Protein AF-A0A9E1IDW6-F1 (afdb_monomer_lite)

Secondary structure (DSSP, 8-state):
-HHHHHHHHHHH-GGGHHHHHHHHHHHHHHTT--BTTB-------S----S---------PPPTTS-GGGGS-------------PPPPPPPPPPP------PPPP------------S---SSSSSS--S--------------------S--HHHHHHHH--TTS-BTTBHHHHHHHHHHHHHTT--SSSSS-HHHHHHHHHHHHTTTTSHHHHHHHHHHHHHHTTS-GGGSS-GGGG--SSHHHHHHHHH--

Radius of gyration: 30.0 Å; chains: 1; bounding box: 52×82×74 Å

Foldseek 3Di:
DVLVVLVVVCVVPVVCCVVSVVVSVVVCVVVVHDHPNDDDDDDDPPDDDPDDDDDDDDDDDDDPPDDPVVPPDPPPPPPPDPDDDDDDDDDDDDDDDDDDDDDDDDDDDDDDDDDDDDDDDPPDPPPPPPDDDDDPDDPPPPPPPPPPPDCPDPPLVVLLVQADPQLARVPDQLLLLLLLLLCVQVPEACVDDDCNVSNVSSLVNLVVVPPPPSSVQSNQLRVCSVVVHNSLPRPDCLSSLDPDPSSVSSVVSRD

Structure (mmCIF, N/CA/C/O backbone):
data_AF-A0A9E1IDW6-F1
#
_entry.id   AF-A0A9E1IDW6-F1
#
loop_
_atom_site.group_PDB
_atom_site.id
_atom_site.type_symbol
_atom_site.label_atom_id
_atom_site.label_alt_id
_atom_site.label_comp_id
_atom_site.label_asym_id
_atom_site.label_entity_id
_atom_site.label_seq_id
_atom_site.pdbx_PDB_ins_code
_atom_site.Cartn_x
_atom_site.Cartn_y
_atom_site.Cartn_z
_atom_site.occupancy
_atom_site.B_iso_or_equiv
_atom_site.auth_seq_id
_atom_site.auth_comp_id
_atom_site.auth_asym_id
_atom_site.auth_atom_id
_atom_site.pdbx_PDB_model_num
ATOM 1 N N . ALA A 1 1 ? -2.713 1.447 -15.947 1.00 77.00 1 ALA A N 1
ATOM 2 C CA . ALA A 1 1 ? -3.467 0.923 -14.780 1.00 77.00 1 ALA A CA 1
ATOM 3 C C . ALA A 1 1 ? -3.808 -0.576 -14.869 1.00 77.00 1 ALA A C 1
ATOM 5 O O . ALA A 1 1 ? -3.519 -1.291 -13.919 1.00 77.00 1 ALA A O 1
ATOM 6 N N . ARG A 1 2 ? -4.392 -1.088 -15.972 1.00 92.00 2 ARG A N 1
ATOM 7 C CA . ARG A 1 2 ? -4.842 -2.500 -16.060 1.00 92.00 2 ARG A CA 1
ATOM 8 C C . ARG A 1 2 ? -3.715 -3.542 -15.968 1.00 92.00 2 ARG A C 1
ATOM 10 O O . ARG A 1 2 ? -3.860 -4.484 -15.201 1.00 92.00 2 ARG A O 1
ATOM 17 N N . VAL A 1 3 ? -2.607 -3.359 -16.698 1.00 94.75 3 VAL A N 1
ATOM 18 C CA . VAL A 1 3 ? -1.447 -4.283 -16.668 1.00 94.75 3 VAL A CA 1
ATOM 19 C C . VAL A 1 3 ? -0.890 -4.421 -15.248 1.00 94.75 3 VAL A C 1
ATOM 21 O O . VAL A 1 3 ? -0.810 -5.532 -14.739 1.00 94.75 3 VAL A O 1
ATOM 24 N N . ALA A 1 4 ? -0.648 -3.297 -14.565 1.00 93.06 4 ALA A N 1
ATOM 25 C CA . ALA A 1 4 ? -0.167 -3.286 -13.182 1.00 93.06 4 ALA A CA 1
ATOM 26 C C . ALA A 1 4 ? -1.084 -4.063 -12.216 1.00 93.06 4 ALA A C 1
ATOM 28 O O . ALA A 1 4 ? -0.599 -4.790 -11.356 1.00 93.06 4 ALA A O 1
ATOM 29 N N . GLY A 1 5 ? -2.410 -3.968 -12.376 1.00 95.81 5 GLY A N 1
ATOM 30 C CA . GLY A 1 5 ? -3.353 -4.741 -11.559 1.00 95.81 5 GLY A CA 1
ATOM 31 C C . GLY A 1 5 ? -3.291 -6.255 -11.808 1.00 95.81 5 GLY A C 1
ATOM 32 O O . GLY A 1 5 ? -3.450 -7.037 -10.870 1.00 95.81 5 GLY A O 1
ATOM 33 N N . LEU A 1 6 ? -3.036 -6.680 -13.052 1.00 96.62 6 LEU A N 1
ATOM 34 C CA . LEU A 1 6 ? -2.848 -8.095 -13.398 1.00 96.62 6 LEU A CA 1
ATOM 35 C C . LEU A 1 6 ? -1.514 -8.634 -12.855 1.00 96.62 6 LEU A C 1
ATOM 37 O O . LEU A 1 6 ? -1.472 -9.740 -12.323 1.00 96.62 6 LEU A O 1
ATOM 41 N N . GLU A 1 7 ? -0.444 -7.843 -12.923 1.00 96.06 7 GLU A N 1
ATOM 42 C CA . GLU A 1 7 ? 0.868 -8.201 -12.365 1.00 96.06 7 GLU A CA 1
ATOM 43 C C . GLU A 1 7 ? 0.866 -8.226 -10.827 1.00 96.06 7 GLU A C 1
ATOM 45 O O . GLU A 1 7 ? 1.467 -9.109 -10.207 1.00 96.06 7 GLU A O 1
ATOM 50 N N . GLU A 1 8 ? 0.136 -7.310 -10.184 1.00 95.12 8 GLU A N 1
ATOM 51 C CA . GLU A 1 8 ? -0.083 -7.342 -8.734 1.00 95.12 8 GLU A CA 1
ATOM 52 C C . GLU A 1 8 ? -0.810 -8.632 -8.329 1.00 95.12 8 GLU A C 1
ATOM 54 O O . GLU A 1 8 ? -0.399 -9.312 -7.387 1.00 95.12 8 GLU A O 1
ATOM 59 N N . ARG A 1 9 ? -1.845 -9.027 -9.082 1.00 95.06 9 ARG A N 1
ATOM 60 C CA . ARG A 1 9 ? -2.556 -10.294 -8.867 1.00 95.06 9 ARG A CA 1
ATOM 61 C C . ARG A 1 9 ? -1.631 -11.502 -9.032 1.00 95.06 9 ARG A C 1
ATOM 63 O O . ARG A 1 9 ? -1.681 -12.392 -8.189 1.00 95.06 9 ARG A O 1
ATOM 70 N N . LEU A 1 10 ? -0.763 -11.499 -10.045 1.00 95.44 10 LEU A N 1
ATOM 71 C CA . LEU A 1 10 ? 0.248 -12.540 -10.259 1.00 95.44 10 LEU A CA 1
ATOM 72 C C . LEU A 1 10 ? 1.210 -12.654 -9.067 1.00 95.44 10 LEU A C 1
ATOM 74 O O . LEU A 1 10 ? 1.535 -13.751 -8.623 1.00 95.44 10 LEU A O 1
ATOM 78 N N . THR A 1 11 ? 1.619 -11.513 -8.508 1.00 92.31 11 THR A N 1
ATOM 79 C CA . THR A 1 11 ? 2.493 -11.463 -7.327 1.00 92.31 11 THR A CA 1
ATOM 80 C C . THR A 1 11 ? 1.818 -12.074 -6.098 1.00 92.31 11 THR A C 1
ATOM 82 O O . THR A 1 11 ? 2.467 -12.750 -5.305 1.00 92.31 11 THR A O 1
ATOM 85 N N . LEU A 1 12 ? 0.513 -11.838 -5.931 1.00 93.44 12 LEU A N 1
ATOM 86 C CA . LEU A 1 12 ? -0.269 -12.382 -4.818 1.00 93.44 12 LEU A CA 1
ATOM 87 C C . LEU A 1 12 ? -0.663 -13.854 -5.028 1.00 93.44 12 LEU A C 1
ATOM 89 O O . LEU A 1 12 ? -0.827 -14.580 -4.049 1.00 93.44 12 LEU A O 1
ATOM 93 N N . LYS A 1 13 ? -0.840 -14.293 -6.281 1.00 95.38 13 LYS A N 1
ATOM 94 C CA . LYS A 1 13 ? -1.296 -15.639 -6.660 1.00 95.38 13 LYS A CA 1
ATOM 95 C C . LYS A 1 13 ? -0.479 -16.201 -7.834 1.00 95.38 13 LYS A C 1
ATOM 97 O O . LYS A 1 13 ? -0.972 -16.234 -8.963 1.00 95.38 13 LYS A O 1
ATOM 102 N N . PRO A 1 14 ? 0.742 -16.704 -7.583 1.00 95.06 14 PRO A N 1
ATOM 103 C CA . PRO A 1 14 ? 1.627 -17.171 -8.653 1.00 95.06 14 PRO A CA 1
ATOM 104 C C . PRO A 1 14 ? 1.054 -18.328 -9.486 1.00 95.06 14 PRO A C 1
ATOM 106 O O . PRO A 1 14 ? 1.322 -18.426 -10.676 1.00 95.06 14 PRO A O 1
ATOM 109 N N . PHE A 1 15 ? 0.213 -19.181 -8.891 1.00 96.31 15 PHE A N 1
ATOM 110 C CA . PHE A 1 15 ? -0.407 -20.319 -9.584 1.00 96.31 15 PHE A CA 1
ATOM 111 C C . PHE A 1 15 ? -1.415 -19.912 -10.675 1.00 96.31 15 PHE A C 1
ATOM 113 O O . PHE A 1 15 ? -1.790 -20.745 -11.493 1.00 96.31 15 PHE A O 1
ATOM 120 N N . GLU A 1 16 ? -1.863 -18.651 -10.712 1.00 97.44 16 GLU A N 1
ATOM 121 C CA . GLU A 1 16 ? -2.750 -18.142 -11.767 1.00 97.44 16 GLU A CA 1
ATOM 122 C C . GLU A 1 16 ? -1.975 -17.669 -13.017 1.00 97.44 16 GLU A C 1
ATOM 124 O O . GLU A 1 16 ? -2.579 -17.126 -13.943 1.00 97.44 16 GLU A O 1
ATOM 129 N N . GLU A 1 17 ? -0.649 -17.858 -13.074 1.00 97.31 17 GLU A N 1
ATOM 130 C CA . GLU A 1 17 ? 0.197 -17.351 -14.161 1.00 97.31 17 GLU A CA 1
ATOM 131 C C . GLU A 1 17 ? -0.248 -17.804 -15.547 1.00 97.31 17 GLU A C 1
ATOM 133 O O . GLU A 1 17 ? -0.366 -16.970 -16.444 1.00 97.31 17 GLU A O 1
ATOM 138 N N . GLU A 1 18 ? -0.534 -19.092 -15.728 1.00 97.56 18 GLU A N 1
ATOM 139 C CA . GLU A 1 18 ? -0.938 -19.624 -17.033 1.00 97.56 18 GLU A CA 1
ATOM 140 C C . GLU A 1 18 ? -2.225 -18.969 -17.550 1.00 97.56 18 GLU A C 1
ATOM 142 O O . GLU A 1 18 ? -2.349 -18.709 -18.747 1.00 97.56 18 GLU A O 1
ATOM 147 N N . ALA A 1 19 ? -3.149 -18.630 -16.647 1.00 97.38 19 ALA A N 1
ATOM 148 C CA . ALA A 1 19 ? -4.397 -17.960 -16.991 1.00 97.38 19 ALA A CA 1
ATOM 149 C C . ALA A 1 19 ? -4.206 -16.455 -17.256 1.00 97.38 19 ALA A C 1
ATOM 151 O O . ALA A 1 19 ? -4.836 -15.904 -18.158 1.00 97.38 19 ALA A O 1
ATOM 152 N N . LEU A 1 20 ? -3.344 -15.777 -16.487 1.00 97.31 20 LEU A N 1
ATOM 153 C CA . LEU A 1 20 ? -3.160 -14.320 -16.566 1.00 97.31 20 LEU A CA 1
ATOM 154 C C . LEU A 1 20 ? -2.167 -13.882 -17.652 1.00 97.31 20 LEU A C 1
ATOM 156 O O . LEU A 1 20 ? -2.328 -12.802 -18.228 1.00 97.31 20 LEU A O 1
ATOM 160 N N . ARG A 1 21 ? -1.159 -14.704 -17.964 1.00 98.00 21 ARG A N 1
ATOM 161 C CA . ARG A 1 21 ? -0.112 -14.411 -18.957 1.00 98.00 21 ARG A CA 1
ATOM 162 C C . ARG A 1 21 ? -0.664 -13.948 -20.317 1.00 98.00 21 ARG A C 1
ATOM 164 O O . ARG A 1 21 ? -0.235 -12.882 -20.766 1.00 98.00 21 ARG A O 1
ATOM 171 N N . PRO A 1 22 ? -1.596 -14.661 -20.988 1.00 98.25 22 PRO A N 1
ATOM 172 C CA . PRO A 1 22 ? -2.087 -14.232 -22.301 1.00 98.25 22 PRO A CA 1
ATOM 173 C C . PRO A 1 22 ? -2.831 -12.892 -22.245 1.00 98.25 22 PRO A C 1
ATOM 175 O O . PRO A 1 22 ? -2.750 -12.101 -23.185 1.00 98.25 22 PRO A O 1
ATOM 178 N N . GLU A 1 23 ? -3.520 -12.595 -21.139 1.00 97.75 23 GLU A N 1
ATOM 179 C CA . GLU A 1 23 ? -4.200 -11.312 -20.970 1.00 97.75 23 GLU A CA 1
ATOM 180 C C . GLU A 1 23 ? -3.203 -10.163 -20.779 1.00 97.75 23 GLU A C 1
ATOM 182 O O . GLU A 1 23 ? -3.367 -9.117 -21.414 1.00 97.75 23 GLU A O 1
ATOM 187 N N . ILE A 1 24 ? -2.157 -10.363 -19.967 1.00 97.38 24 ILE A N 1
ATOM 188 C CA . ILE A 1 24 ? -1.096 -9.366 -19.767 1.00 97.38 24 ILE A CA 1
ATOM 189 C C . ILE A 1 24 ? -0.418 -9.048 -21.101 1.00 97.38 24 ILE A C 1
ATOM 191 O O . ILE A 1 24 ? -0.354 -7.876 -21.464 1.00 97.38 24 ILE A O 1
ATOM 195 N N . ILE A 1 25 ? 0.000 -10.067 -21.863 1.00 98.00 25 ILE A N 1
ATOM 196 C CA . ILE A 1 25 ? 0.636 -9.886 -23.180 1.00 98.00 25 ILE A CA 1
ATOM 197 C C . ILE A 1 25 ? -0.289 -9.114 -24.123 1.00 98.00 25 ILE A C 1
ATOM 199 O O . ILE A 1 25 ? 0.127 -8.128 -24.729 1.00 98.00 25 ILE A O 1
ATOM 203 N N . ARG A 1 26 ? -1.562 -9.517 -24.223 1.00 98.06 26 ARG A N 1
ATOM 204 C CA . ARG A 1 26 ? -2.533 -8.871 -25.115 1.00 98.06 26 ARG A CA 1
ATOM 205 C C . ARG A 1 26 ? -2.705 -7.386 -24.798 1.00 98.06 26 ARG A C 1
ATOM 207 O O . ARG A 1 26 ? -2.729 -6.570 -25.715 1.00 98.06 26 ARG A O 1
ATOM 214 N N . VAL A 1 27 ? -2.850 -7.026 -23.520 1.00 97.62 27 VAL A N 1
ATOM 215 C CA . VAL A 1 27 ? -3.017 -5.621 -23.114 1.00 97.62 27 VAL A CA 1
ATOM 216 C C . VAL A 1 27 ? -1.705 -4.851 -23.279 1.00 97.62 27 VAL A C 1
ATOM 218 O O . VAL A 1 27 ? -1.732 -3.733 -23.778 1.00 97.62 27 VAL A O 1
ATOM 221 N N . ALA A 1 28 ? -0.567 -5.435 -22.905 1.00 97.50 28 ALA A N 1
ATOM 222 C CA . ALA A 1 28 ? 0.738 -4.796 -23.036 1.00 97.50 28 ALA A CA 1
ATOM 223 C C . ALA A 1 28 ? 1.069 -4.461 -24.500 1.00 97.50 28 ALA A C 1
ATOM 225 O O . ALA A 1 28 ? 1.469 -3.337 -24.788 1.00 97.50 28 ALA A O 1
ATOM 226 N N . LEU A 1 29 ? 0.822 -5.390 -25.433 1.00 97.00 29 LEU A N 1
ATOM 227 C CA . LEU A 1 29 ? 1.042 -5.167 -26.866 1.00 97.00 29 LEU A CA 1
ATOM 228 C C . LEU A 1 29 ? 0.069 -4.145 -27.464 1.00 97.00 29 LEU A C 1
ATOM 230 O O . LEU A 1 29 ? 0.492 -3.302 -28.245 1.00 97.00 29 LEU A O 1
ATOM 234 N N . ALA A 1 30 ? -1.214 -4.181 -27.087 1.00 97.75 30 ALA A N 1
ATOM 235 C CA . ALA A 1 30 ? -2.216 -3.252 -27.622 1.00 97.75 30 ALA A CA 1
ATOM 236 C C . ALA A 1 30 ? -1.921 -1.778 -27.293 1.00 97.75 30 ALA A C 1
ATOM 238 O O . ALA A 1 30 ? -2.347 -0.893 -28.028 1.00 97.75 30 ALA A O 1
ATOM 239 N N . TRP A 1 31 ? -1.211 -1.525 -26.193 1.00 97.06 31 TRP A N 1
ATOM 240 C CA . TRP A 1 31 ? -0.880 -0.179 -25.721 1.00 97.06 31 TRP A CA 1
ATOM 241 C C . TRP A 1 31 ? 0.617 0.130 -25.778 1.00 97.06 31 TRP A C 1
ATOM 243 O O . TRP A 1 31 ? 1.028 1.166 -25.267 1.00 97.06 31 TRP A O 1
ATOM 253 N N . SER A 1 32 ? 1.426 -0.758 -26.368 1.00 96.50 32 SER A N 1
ATOM 254 C CA . SER A 1 32 ? 2.887 -0.635 -26.413 1.00 96.50 32 SER A CA 1
ATOM 255 C C . SER A 1 32 ? 3.488 -0.325 -25.036 1.00 96.50 32 SER A C 1
ATOM 257 O O . SER A 1 32 ? 4.168 0.679 -24.867 1.00 96.50 32 SER A O 1
ATOM 259 N N . ILE A 1 33 ? 3.207 -1.158 -24.029 1.00 96.50 33 ILE A N 1
ATOM 260 C CA . ILE A 1 33 ? 3.740 -1.021 -22.663 1.00 96.50 33 ILE A CA 1
ATOM 261 C C . ILE A 1 33 ? 4.686 -2.194 -22.361 1.00 96.50 33 ILE A C 1
ATOM 263 O O . ILE A 1 33 ? 4.355 -3.355 -22.620 1.00 96.50 33 ILE A O 1
ATOM 267 N N . ALA A 1 34 ? 5.854 -1.902 -21.783 1.00 95.69 34 ALA A N 1
ATOM 268 C CA . ALA A 1 34 ? 6.741 -2.926 -21.231 1.00 95.69 34 ALA A CA 1
ATOM 269 C C . ALA A 1 34 ? 6.119 -3.559 -19.977 1.00 95.69 34 ALA A C 1
ATOM 271 O O . ALA A 1 34 ? 5.556 -2.870 -19.127 1.00 95.69 34 ALA A O 1
ATOM 272 N N . SER A 1 35 ? 6.217 -4.877 -19.865 1.00 96.19 35 SER A N 1
ATOM 273 C CA . SER A 1 35 ? 5.649 -5.665 -18.767 1.00 96.19 35 SER A CA 1
ATOM 274 C C . SER A 1 35 ? 6.605 -6.794 -18.405 1.00 96.19 35 SER A C 1
ATOM 276 O O . SER A 1 35 ? 7.620 -6.994 -19.070 1.00 96.19 35 SER A O 1
ATOM 278 N N . ARG A 1 36 ? 6.262 -7.617 -17.411 1.00 95.31 36 ARG A N 1
ATOM 279 C CA . ARG A 1 36 ? 7.036 -8.836 -17.108 1.00 95.31 36 ARG A CA 1
ATOM 280 C C . ARG A 1 36 ? 7.178 -9.791 -18.309 1.00 95.31 36 ARG A C 1
ATOM 282 O O . ARG A 1 36 ? 8.100 -10.603 -18.328 1.00 95.31 36 ARG A O 1
ATOM 289 N N . PHE A 1 37 ? 6.279 -9.713 -19.294 1.00 97.19 37 PHE A N 1
ATOM 290 C CA . PHE A 1 37 ? 6.249 -10.602 -20.464 1.00 97.19 37 PHE A CA 1
ATOM 291 C C . PHE A 1 37 ? 6.498 -9.886 -21.801 1.00 97.19 37 PHE A C 1
ATOM 293 O O . PHE A 1 37 ? 6.406 -10.521 -22.850 1.00 97.19 37 PHE A O 1
ATOM 300 N N . THR A 1 38 ? 6.786 -8.581 -21.794 1.00 96.88 38 THR A N 1
ATOM 301 C CA . THR A 1 38 ? 7.025 -7.791 -23.012 1.00 96.88 38 THR A CA 1
ATOM 302 C C . THR A 1 38 ? 8.204 -6.844 -22.816 1.00 96.88 38 THR A C 1
ATOM 304 O O . THR A 1 38 ? 8.331 -6.211 -21.772 1.00 96.88 38 THR A O 1
ATOM 307 N N . ALA A 1 39 ? 9.048 -6.712 -23.837 1.00 95.31 39 ALA A N 1
ATOM 308 C CA . ALA A 1 39 ? 10.197 -5.810 -23.838 1.00 95.31 39 ALA A CA 1
ATOM 309 C C . ALA A 1 39 ? 10.230 -4.989 -25.131 1.00 95.31 39 ALA A C 1
ATOM 311 O O . ALA A 1 39 ? 9.750 -5.446 -26.171 1.00 95.31 39 ALA A O 1
ATOM 312 N N . PHE A 1 40 ? 10.815 -3.793 -25.068 1.00 92.56 40 PHE A N 1
ATOM 313 C CA . PHE A 1 40 ? 11.145 -3.021 -26.261 1.00 92.56 40 PHE A CA 1
ATOM 314 C C . PHE A 1 40 ? 12.501 -3.462 -26.792 1.00 92.56 40 PHE A C 1
ATOM 316 O O . PHE A 1 40 ? 13.456 -3.606 -26.031 1.00 92.56 40 PHE A O 1
ATOM 323 N N . VAL A 1 41 ? 12.581 -3.657 -28.104 1.00 91.06 41 VAL A N 1
ATOM 324 C CA . VAL A 1 41 ? 13.826 -3.989 -28.793 1.00 91.06 41 VAL A CA 1
ATOM 325 C C . VAL A 1 41 ? 14.078 -2.901 -29.822 1.00 91.06 41 VAL A C 1
ATOM 327 O O . VAL A 1 41 ? 13.265 -2.692 -30.722 1.00 91.06 41 VAL A O 1
ATOM 330 N N . ALA A 1 42 ? 15.201 -2.204 -29.680 1.00 88.81 42 ALA A N 1
ATOM 331 C CA . ALA A 1 42 ? 15.696 -1.314 -30.715 1.00 88.81 42 ALA A CA 1
ATOM 332 C C . ALA A 1 42 ? 16.434 -2.159 -31.760 1.00 88.81 42 ALA A C 1
ATOM 334 O O . ALA A 1 42 ? 17.373 -2.878 -31.427 1.00 88.81 42 ALA A O 1
ATOM 335 N N . VAL A 1 43 ? 15.984 -2.099 -33.014 1.00 86.81 43 VAL A N 1
ATOM 336 C CA . VAL A 1 43 ? 16.634 -2.781 -34.139 1.00 86.81 43 VAL A CA 1
ATOM 337 C C . VAL A 1 43 ? 17.258 -1.723 -35.030 1.00 86.81 43 VAL A C 1
ATOM 339 O O . VAL A 1 43 ? 16.549 -0.948 -35.675 1.00 86.81 43 VAL A O 1
ATOM 342 N N . GLU A 1 44 ? 18.585 -1.703 -35.069 1.00 89.88 44 GLU A N 1
ATOM 343 C CA . GLU A 1 44 ? 19.326 -0.911 -36.040 1.00 89.88 44 GLU A CA 1
ATOM 344 C C . GLU A 1 44 ? 19.196 -1.566 -37.425 1.00 89.88 44 GLU A C 1
ATOM 346 O O . GLU A 1 44 ? 19.460 -2.754 -37.586 1.00 89.88 44 GLU A O 1
ATOM 351 N N . ARG A 1 45 ? 18.732 -0.807 -38.427 1.00 90.00 45 ARG A N 1
ATOM 352 C CA . ARG A 1 45 ? 18.520 -1.313 -39.802 1.00 90.00 45 ARG A CA 1
ATOM 353 C C . ARG A 1 45 ? 19.645 -0.941 -40.769 1.00 90.00 45 ARG A C 1
ATOM 355 O O . ARG A 1 45 ? 19.635 -1.387 -41.911 1.00 90.00 45 ARG A O 1
ATOM 362 N N . THR A 1 46 ? 20.568 -0.084 -40.341 1.00 88.81 46 THR A N 1
ATOM 363 C CA . THR A 1 46 ? 21.648 0.481 -41.163 1.00 88.81 46 THR A CA 1
ATOM 364 C C . THR A 1 46 ? 22.818 -0.472 -41.356 1.00 88.81 46 THR A C 1
ATOM 366 O O . THR A 1 46 ? 23.545 -0.343 -42.337 1.00 88.81 46 THR A O 1
ATOM 369 N N . SER A 1 47 ? 22.984 -1.446 -40.464 1.00 83.56 47 SER A N 1
ATOM 370 C CA . SER A 1 47 ? 24.037 -2.451 -40.532 1.00 83.56 47 SER A CA 1
ATOM 371 C C . SER A 1 47 ? 23.440 -3.848 -40.345 1.00 83.56 47 SER A C 1
ATOM 373 O O . SER A 1 47 ? 22.637 -4.089 -39.446 1.00 83.56 47 SER A O 1
ATOM 375 N N . ALA A 1 48 ? 23.803 -4.774 -41.233 1.00 80.12 48 ALA A N 1
ATOM 376 C CA . ALA A 1 48 ? 23.525 -6.194 -41.067 1.00 80.12 48 ALA A CA 1
ATOM 377 C C . ALA A 1 48 ? 24.828 -6.861 -40.625 1.00 80.12 48 ALA A C 1
ATOM 379 O O . ALA A 1 48 ? 25.827 -6.806 -41.341 1.00 80.12 48 ALA A O 1
ATOM 380 N N . ILE A 1 49 ? 24.829 -7.435 -39.425 1.00 79.12 49 ILE A N 1
ATOM 381 C CA . ILE A 1 49 ? 25.962 -8.198 -38.904 1.00 79.12 49 ILE A CA 1
ATOM 382 C C . ILE A 1 49 ? 25.612 -9.675 -39.072 1.00 79.12 49 ILE A C 1
ATOM 384 O O . ILE A 1 49 ? 24.721 -10.179 -38.391 1.00 79.12 49 ILE A O 1
ATOM 388 N N . ASP A 1 50 ? 26.308 -10.361 -39.975 1.00 82.31 50 ASP A N 1
ATOM 389 C CA . ASP A 1 50 ? 26.244 -11.817 -40.085 1.00 82.31 50 ASP A CA 1
ATOM 390 C C . ASP A 1 50 ? 27.174 -12.438 -39.032 1.00 82.31 50 ASP A C 1
ATOM 392 O O . ASP A 1 50 ? 28.375 -12.163 -39.008 1.00 82.31 50 ASP A O 1
ATOM 396 N N . GLY A 1 51 ? 26.631 -13.265 -38.136 1.00 86.75 51 GLY A N 1
ATOM 397 C CA . GLY A 1 51 ? 27.412 -13.894 -37.070 1.00 86.75 51 GLY A CA 1
ATOM 398 C C . GLY A 1 51 ? 26.571 -14.559 -35.982 1.00 86.75 51 GLY A C 1
ATOM 399 O O . GLY A 1 51 ? 25.341 -14.574 -36.030 1.00 86.75 51 GLY A O 1
ATOM 400 N N . GLU A 1 52 ? 27.253 -15.134 -34.992 1.00 85.69 52 GLU A N 1
ATOM 401 C CA . GLU A 1 52 ? 26.616 -15.687 -33.797 1.00 85.69 52 GLU A CA 1
ATOM 402 C C . GLU A 1 52 ? 26.132 -14.554 -32.876 1.00 85.69 52 GLU A C 1
ATOM 404 O O . GLU A 1 52 ? 26.753 -13.493 -32.792 1.00 85.69 52 GLU A O 1
ATOM 409 N N . ARG A 1 53 ? 25.003 -14.758 -32.186 1.00 81.88 53 ARG A N 1
ATOM 410 C CA . ARG A 1 53 ? 24.446 -13.772 -31.251 1.00 81.88 53 ARG A CA 1
ATOM 411 C C . ARG A 1 53 ? 25.446 -13.512 -30.121 1.00 81.88 53 ARG A C 1
ATOM 413 O O . ARG A 1 53 ? 25.671 -14.389 -29.294 1.00 81.88 53 ARG A O 1
ATOM 420 N N . VAL A 1 54 ? 25.968 -12.290 -30.042 1.00 85.31 54 VAL A N 1
ATOM 421 C CA . VAL A 1 54 ? 26.833 -11.850 -28.940 1.00 85.31 54 VAL A CA 1
ATOM 422 C C . VAL A 1 54 ? 25.994 -11.113 -27.900 1.00 85.31 54 VAL A C 1
ATOM 424 O O . VAL A 1 54 ? 25.309 -10.139 -28.213 1.00 85.31 54 VAL A O 1
ATOM 427 N N . GLU A 1 55 ? 26.031 -11.578 -26.654 1.00 83.56 55 GLU A N 1
ATOM 428 C CA . GLU A 1 55 ? 25.464 -10.847 -25.523 1.00 83.56 55 GLU A CA 1
ATOM 429 C C . GLU A 1 55 ? 26.451 -9.760 -25.088 1.00 83.56 55 GLU A C 1
ATOM 431 O O . GLU A 1 55 ? 27.508 -10.044 -24.527 1.00 83.56 55 GLU A O 1
ATOM 436 N N . VAL A 1 56 ? 26.116 -8.504 -25.381 1.00 80.38 56 VAL A N 1
ATOM 437 C CA . VAL A 1 56 ? 26.899 -7.348 -24.942 1.00 80.38 56 VAL A CA 1
ATOM 438 C C . VAL A 1 56 ? 26.265 -6.810 -23.667 1.00 80.38 56 VAL A C 1
ATOM 440 O O . VAL A 1 56 ? 25.232 -6.144 -23.706 1.00 80.38 56 VAL A O 1
ATOM 443 N N . VAL A 1 57 ? 26.878 -7.110 -22.524 1.00 83.88 57 VAL A N 1
ATOM 444 C CA . VAL A 1 57 ? 26.507 -6.492 -21.249 1.00 83.88 57 VAL A CA 1
ATOM 445 C C . VAL A 1 57 ? 27.234 -5.160 -21.166 1.00 83.88 57 VAL A C 1
ATOM 447 O O . VAL A 1 57 ? 28.455 -5.124 -21.020 1.00 83.88 57 VAL A O 1
ATOM 450 N N . GLN A 1 58 ? 26.493 -4.061 -21.290 1.00 74.38 58 GLN A N 1
ATOM 451 C CA . GLN A 1 58 ? 27.073 -2.743 -21.079 1.00 74.38 58 GLN A CA 1
ATOM 452 C C . GLN A 1 58 ? 27.402 -2.601 -19.584 1.00 74.38 58 GLN A C 1
ATOM 454 O O . GLN A 1 58 ? 26.500 -2.761 -18.755 1.00 74.38 58 GLN A O 1
ATOM 459 N N . PRO A 1 59 ? 28.665 -2.338 -19.208 1.00 74.62 59 PRO A N 1
ATOM 460 C CA . PRO A 1 59 ? 29.008 -2.108 -17.815 1.00 74.62 59 PRO A CA 1
ATOM 461 C C . PRO A 1 59 ? 28.259 -0.869 -17.327 1.00 74.62 59 PRO A C 1
ATOM 463 O O . PRO A 1 59 ? 28.420 0.215 -17.886 1.00 74.62 59 PRO A O 1
ATOM 466 N N . ALA A 1 60 ? 27.428 -1.024 -16.300 1.00 77.38 60 ALA A N 1
ATOM 467 C CA . ALA A 1 60 ? 26.890 0.122 -15.589 1.00 77.38 60 ALA A CA 1
ATOM 468 C C . ALA A 1 60 ? 27.981 0.618 -14.637 1.00 77.38 60 ALA A C 1
ATOM 470 O O . ALA A 1 60 ? 28.271 -0.032 -13.631 1.00 77.38 60 ALA A O 1
ATOM 471 N N . GLU A 1 61 ? 28.618 1.742 -14.963 1.00 77.81 61 GLU A N 1
ATOM 472 C CA . GLU A 1 61 ? 29.446 2.436 -13.983 1.00 77.81 61 GLU A CA 1
ATOM 473 C C . GLU A 1 61 ? 28.532 2.979 -12.882 1.00 77.81 61 GLU A C 1
ATOM 475 O O . GLU A 1 61 ? 27.521 3.636 -13.145 1.00 77.81 61 GLU A O 1
ATOM 480 N N . LEU A 1 62 ? 28.864 2.662 -11.634 1.00 81.81 62 LEU A N 1
ATOM 481 C CA . LEU A 1 62 ? 28.175 3.238 -10.489 1.00 81.81 62 LEU A CA 1
ATOM 482 C C . LEU A 1 62 ? 28.426 4.750 -10.466 1.00 81.81 62 LEU A C 1
ATOM 484 O O . LEU A 1 62 ? 29.555 5.176 -10.727 1.00 81.81 62 LEU A O 1
ATOM 488 N N . PRO A 1 63 ? 27.427 5.572 -10.097 1.00 79.94 63 PRO A N 1
ATOM 489 C CA . PRO A 1 63 ? 27.682 6.964 -9.758 1.00 79.94 63 PRO A CA 1
ATOM 490 C C . PRO A 1 63 ? 28.822 7.045 -8.737 1.00 79.94 63 PRO A C 1
ATOM 492 O O . PRO A 1 63 ? 28.881 6.238 -7.813 1.00 79.94 63 PRO A O 1
ATOM 495 N N . GLN A 1 64 ? 29.700 8.040 -8.870 1.00 79.31 64 GLN A N 1
ATOM 496 C CA . GLN A 1 64 ? 30.926 8.183 -8.064 1.00 79.31 64 GLN A CA 1
ATOM 497 C C . GLN A 1 64 ? 30.698 8.196 -6.537 1.00 79.31 64 GLN A C 1
ATOM 499 O O . GLN A 1 64 ? 31.637 8.004 -5.770 1.00 79.31 64 GLN A O 1
ATOM 504 N N . SER A 1 65 ? 29.461 8.433 -6.094 1.00 82.94 65 SER A N 1
ATOM 505 C CA . SER A 1 65 ? 29.037 8.468 -4.693 1.00 82.94 65 SER A CA 1
ATOM 506 C C . SER A 1 65 ? 28.452 7.154 -4.162 1.00 82.94 65 SER A C 1
ATOM 508 O O . SER A 1 65 ? 28.120 7.084 -2.979 1.00 82.94 65 SER A O 1
ATOM 510 N N . TRP A 1 66 ? 28.274 6.130 -4.999 1.00 76.88 66 TRP A N 1
ATOM 511 C CA . TRP A 1 66 ? 27.756 4.836 -4.561 1.00 76.88 66 TRP A CA 1
ATOM 512 C C . TRP A 1 66 ? 28.910 3.962 -4.084 1.00 76.88 66 TRP A C 1
ATOM 514 O O . TRP A 1 66 ? 29.898 3.773 -4.790 1.00 76.88 66 TRP A O 1
ATOM 524 N N . ASP A 1 67 ? 28.782 3.442 -2.865 1.00 75.94 67 ASP A N 1
ATOM 525 C CA . ASP A 1 67 ? 29.775 2.552 -2.273 1.00 75.94 67 ASP A CA 1
ATOM 526 C C . ASP A 1 67 ? 29.971 1.321 -3.185 1.00 75.94 67 ASP A C 1
ATOM 528 O O . ASP A 1 67 ? 28.989 0.631 -3.491 1.00 75.94 67 ASP A O 1
ATOM 532 N N . PRO A 1 68 ? 31.202 1.006 -3.629 1.00 68.56 68 PRO A N 1
ATOM 533 C CA . PRO A 1 68 ? 31.481 -0.200 -4.408 1.00 68.56 68 PRO A CA 1
ATOM 534 C C . PRO A 1 68 ? 31.072 -1.501 -3.690 1.00 68.56 68 PRO A C 1
ATOM 536 O O . PRO A 1 68 ? 30.881 -2.531 -4.343 1.00 68.56 68 PRO A O 1
ATOM 539 N N . GLY A 1 69 ? 30.850 -1.468 -2.370 1.00 69.56 69 GLY A N 1
ATOM 540 C CA . GLY A 1 69 ? 30.231 -2.561 -1.616 1.00 69.56 69 GLY A CA 1
ATOM 541 C C . GLY A 1 69 ? 28.795 -2.907 -2.044 1.00 69.56 69 GLY A C 1
ATOM 542 O O . GLY A 1 69 ? 28.348 -4.025 -1.800 1.00 69.56 69 GLY A O 1
ATOM 543 N N . PHE A 1 70 ? 28.083 -2.006 -2.731 1.00 70.38 70 PHE A N 1
ATOM 544 C CA . PHE A 1 70 ? 26.688 -2.196 -3.153 1.00 70.38 70 PHE A CA 1
ATOM 545 C C . PHE A 1 70 ? 26.504 -3.252 -4.258 1.00 70.38 70 PHE A C 1
ATOM 547 O O . PHE A 1 70 ? 25.462 -3.901 -4.319 1.00 70.38 70 PHE A O 1
ATOM 554 N N . VAL A 1 71 ? 27.503 -3.447 -5.127 1.00 66.50 71 VAL A N 1
ATOM 555 C CA . VAL A 1 71 ? 27.415 -4.367 -6.287 1.00 66.50 71 VAL A CA 1
ATOM 556 C C . VAL A 1 71 ? 28.156 -5.678 -6.040 1.00 66.50 71 VAL A C 1
ATOM 558 O O . VAL A 1 71 ? 28.186 -6.561 -6.894 1.00 66.50 71 VAL A O 1
ATOM 561 N N . SER A 1 72 ? 28.745 -5.843 -4.855 1.00 63.47 72 SER A N 1
ATOM 562 C CA . SER A 1 72 ? 29.350 -7.119 -4.506 1.00 63.47 72 SER A CA 1
ATOM 563 C C . SER A 1 72 ? 28.243 -8.176 -4.417 1.00 63.47 72 SER A C 1
ATOM 565 O O . SER A 1 72 ? 27.311 -8.000 -3.625 1.00 63.47 72 SER A O 1
ATOM 567 N N . PRO A 1 73 ? 28.301 -9.274 -5.203 1.00 62.31 73 PRO A N 1
ATOM 568 C CA . PRO A 1 73 ? 27.396 -10.397 -4.989 1.00 62.31 73 PRO A CA 1
ATOM 569 C C . PRO A 1 73 ? 27.519 -10.809 -3.521 1.00 62.31 73 PRO A C 1
ATOM 571 O O . PRO A 1 73 ? 28.632 -10.728 -2.991 1.00 62.31 73 PRO A O 1
ATOM 574 N N . PRO A 1 74 ? 26.417 -11.202 -2.851 1.00 54.78 74 PRO A N 1
ATOM 575 C CA . PRO A 1 74 ? 26.450 -11.536 -1.437 1.00 54.78 74 PRO A CA 1
ATOM 576 C C . PRO A 1 74 ? 27.540 -12.577 -1.248 1.00 54.78 74 PRO A C 1
ATOM 578 O O . PRO A 1 74 ? 27.395 -13.721 -1.686 1.00 54.78 74 PRO A O 1
ATOM 581 N N . GLN A 1 75 ? 28.664 -12.150 -0.670 1.00 57.84 75 GLN A N 1
ATOM 582 C CA . GLN A 1 75 ? 29.720 -13.068 -0.314 1.00 57.84 75 GLN A CA 1
ATOM 583 C C . GLN A 1 75 ? 29.052 -14.018 0.655 1.00 57.84 75 GLN A C 1
ATOM 585 O O . GLN A 1 75 ? 28.563 -13.604 1.708 1.00 57.84 75 GLN A O 1
ATOM 590 N N . SER A 1 76 ? 28.920 -15.266 0.213 1.00 49.50 76 SER A N 1
ATOM 591 C CA . SER A 1 76 ? 28.471 -16.384 1.018 1.00 49.50 76 SER A CA 1
ATOM 592 C C . SER A 1 76 ? 29.089 -16.211 2.390 1.00 49.50 76 SER A C 1
ATOM 594 O O . SER A 1 76 ? 30.313 -16.238 2.509 1.00 49.50 76 SER A O 1
ATOM 596 N N . VAL A 1 77 ? 28.249 -15.941 3.388 1.00 49.19 77 VAL A N 1
ATOM 597 C CA . VAL A 1 77 ? 28.659 -15.881 4.781 1.00 49.19 77 VAL A CA 1
ATOM 598 C C . VAL A 1 77 ? 29.402 -17.176 5.068 1.00 49.19 77 VAL A C 1
ATOM 600 O O . VAL A 1 77 ? 28.802 -18.242 5.200 1.00 49.19 77 VAL A O 1
ATOM 603 N N . THR A 1 78 ? 30.730 -17.093 5.085 1.00 48.78 78 THR A N 1
ATOM 604 C CA . THR A 1 78 ? 31.595 -18.135 5.611 1.00 48.78 78 THR A CA 1
ATOM 605 C C . THR A 1 78 ? 31.218 -18.230 7.074 1.00 48.78 78 THR A C 1
ATOM 607 O O . THR A 1 78 ? 31.660 -17.432 7.897 1.00 48.78 78 THR A O 1
ATOM 610 N N . ALA A 1 79 ? 30.295 -19.142 7.375 1.00 46.16 79 ALA A N 1
ATOM 611 C CA . ALA A 1 79 ? 29.913 -19.466 8.728 1.00 46.16 79 ALA A CA 1
ATOM 612 C C . ALA A 1 79 ? 31.194 -19.860 9.460 1.00 46.16 79 ALA A C 1
ATOM 614 O O . ALA A 1 79 ? 31.803 -20.889 9.162 1.00 46.16 79 ALA A O 1
ATOM 615 N N . CYS A 1 80 ? 31.629 -19.004 10.381 1.00 47.56 80 CYS A N 1
ATOM 616 C CA . CYS A 1 80 ? 32.657 -19.332 11.348 1.00 47.56 80 CYS A CA 1
ATOM 617 C C . CYS A 1 80 ? 32.206 -20.616 12.046 1.00 47.56 80 CYS A C 1
ATOM 619 O O . CYS A 1 80 ? 31.214 -20.627 12.776 1.00 47.56 80 CYS A O 1
ATOM 621 N N . GLY A 1 81 ? 32.893 -21.712 11.729 1.00 44.66 81 GLY A N 1
ATOM 622 C CA . GLY A 1 81 ? 32.607 -23.038 12.238 1.00 44.66 81 GLY A CA 1
ATOM 623 C C . GLY A 1 81 ? 32.699 -23.072 13.756 1.00 44.66 81 GLY A C 1
ATOM 624 O O . GLY A 1 81 ? 33.786 -23.142 14.319 1.00 44.66 81 GLY A O 1
ATOM 625 N N . ALA A 1 82 ? 31.542 -23.094 14.406 1.00 48.34 82 ALA A N 1
ATOM 626 C CA . ALA A 1 82 ? 31.370 -23.816 15.651 1.00 48.34 82 ALA A CA 1
ATOM 627 C C . ALA A 1 82 ? 30.880 -25.218 15.272 1.00 48.34 82 ALA A C 1
ATOM 629 O O . ALA A 1 82 ? 29.739 -25.410 14.853 1.00 48.34 82 ALA A O 1
ATOM 630 N N . SER A 1 83 ? 31.781 -26.193 15.356 1.00 41.78 83 SER A N 1
ATOM 631 C CA . SER A 1 83 ? 31.492 -27.611 15.178 1.00 41.78 83 SER A CA 1
ATOM 632 C C . SER A 1 83 ? 30.533 -28.084 16.273 1.00 41.78 83 SER A C 1
ATOM 634 O O . SER A 1 83 ? 30.960 -28.449 17.368 1.00 41.78 83 SER A O 1
ATOM 636 N N . MET A 1 84 ? 29.232 -28.061 15.995 1.00 51.88 84 MET A N 1
ATOM 637 C CA . MET A 1 84 ? 28.251 -28.773 16.810 1.00 51.88 84 MET A CA 1
ATOM 638 C C . MET A 1 84 ? 28.366 -30.282 16.518 1.00 51.88 84 MET A C 1
ATOM 640 O O . MET A 1 84 ? 28.409 -30.666 15.345 1.00 51.88 84 MET A O 1
ATOM 644 N N . PRO A 1 85 ? 28.417 -31.154 17.542 1.00 54.94 85 PRO A N 1
ATOM 645 C CA . PRO A 1 85 ? 28.394 -32.600 17.354 1.00 54.94 85 PRO A CA 1
ATOM 646 C C . PRO A 1 85 ? 27.032 -33.026 16.790 1.00 54.94 85 PRO A C 1
ATOM 648 O O . PRO A 1 85 ? 25.998 -32.879 17.438 1.00 54.94 85 PRO A O 1
ATOM 651 N N . MET A 1 86 ? 27.032 -33.546 15.564 1.00 58.72 86 MET A N 1
ATOM 652 C CA . MET A 1 86 ? 25.843 -34.120 14.934 1.00 58.72 86 MET A CA 1
ATOM 653 C C . MET A 1 86 ? 25.484 -35.449 15.627 1.00 58.72 86 MET A C 1
ATOM 655 O O . MET A 1 86 ? 26.352 -36.321 15.727 1.00 58.72 86 MET A O 1
ATOM 659 N N . PRO A 1 87 ? 24.234 -35.656 16.084 1.00 61.47 87 PRO A N 1
ATOM 660 C CA . PRO A 1 87 ? 23.767 -36.974 16.498 1.00 61.47 87 PRO A CA 1
ATOM 661 C C . PRO A 1 87 ? 23.737 -37.921 15.289 1.00 61.47 87 PRO A C 1
ATOM 663 O O . PRO A 1 87 ? 23.316 -37.545 14.194 1.00 61.47 87 PRO A O 1
ATOM 666 N N . SER A 1 88 ? 24.212 -39.153 15.485 1.00 68.38 88 SER A N 1
ATOM 667 C CA . SER A 1 88 ? 24.319 -40.178 14.444 1.00 68.38 88 SER A CA 1
ATOM 668 C C . SER A 1 88 ? 22.959 -40.466 13.800 1.00 68.38 88 SER A C 1
ATOM 670 O O . SER A 1 88 ? 22.041 -40.942 14.471 1.00 68.38 88 SER A O 1
ATOM 672 N N . MET A 1 89 ? 22.838 -40.223 12.495 1.00 69.25 89 MET A N 1
ATOM 673 C CA . MET A 1 89 ? 21.698 -40.704 11.717 1.00 69.25 89 MET A CA 1
ATOM 674 C C . MET A 1 89 ? 21.715 -42.241 11.634 1.00 69.25 89 MET A C 1
ATOM 676 O O . MET A 1 89 ? 22.777 -42.821 11.395 1.00 69.25 89 MET A O 1
ATOM 680 N N . PRO A 1 90 ? 20.560 -42.915 11.778 1.00 72.88 90 PRO A N 1
ATOM 681 C CA . PRO A 1 90 ? 20.426 -44.325 11.437 1.00 72.88 90 PRO A CA 1
ATOM 682 C C . PRO A 1 90 ? 20.557 -44.541 9.914 1.00 72.88 90 PRO A C 1
ATOM 684 O O . PRO A 1 90 ? 20.260 -43.632 9.131 1.00 72.88 90 PRO A O 1
ATOM 687 N N . PRO A 1 91 ? 21.004 -45.733 9.476 1.00 75.62 91 PRO A N 1
ATOM 688 C CA . PRO A 1 91 ? 21.241 -46.032 8.067 1.00 75.62 91 PRO A CA 1
ATOM 689 C C . PRO A 1 91 ? 19.946 -45.993 7.234 1.00 75.62 91 PRO A C 1
ATOM 691 O O . PRO A 1 91 ? 18.879 -46.367 7.731 1.00 75.62 91 PRO A O 1
ATOM 694 N N . PRO A 1 92 ?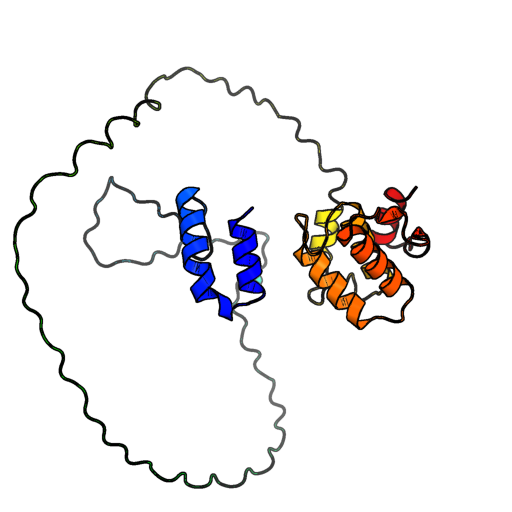 20.022 -45.577 5.955 1.00 67.88 92 PRO A N 1
ATOM 695 C CA . PRO A 1 92 ? 18.868 -45.548 5.067 1.00 67.88 92 PRO A CA 1
ATOM 696 C C . PRO A 1 92 ? 18.380 -46.968 4.751 1.00 67.88 92 PRO A C 1
ATOM 698 O O . PRO A 1 92 ? 19.157 -47.853 4.392 1.00 67.88 92 PRO A O 1
ATOM 701 N N . CYS A 1 93 ? 17.067 -47.169 4.864 1.00 61.22 93 CYS A N 1
ATOM 702 C CA . CYS A 1 93 ? 16.396 -48.382 4.406 1.00 61.22 93 CYS A CA 1
ATOM 703 C C . CYS A 1 93 ? 16.513 -48.507 2.871 1.00 61.22 93 CYS A C 1
ATOM 705 O O . CYS A 1 93 ? 16.318 -47.510 2.169 1.00 61.22 93 CYS A O 1
ATOM 707 N N . PRO A 1 94 ? 16.788 -49.705 2.323 1.00 61.56 94 PRO A N 1
ATOM 708 C CA . PRO A 1 94 ? 16.806 -49.924 0.881 1.00 61.56 94 PRO A CA 1
ATOM 709 C C . PRO A 1 94 ? 15.385 -49.800 0.317 1.00 61.56 94 PRO A C 1
ATOM 711 O O . PRO A 1 94 ? 14.478 -50.532 0.710 1.00 61.56 94 PRO A O 1
ATOM 714 N N . SER A 1 95 ? 15.187 -48.864 -0.611 1.00 71.69 95 SER A N 1
ATOM 715 C CA . SER A 1 95 ? 13.941 -48.776 -1.377 1.00 71.69 95 SER A CA 1
ATOM 716 C C . SER A 1 95 ? 13.858 -49.935 -2.384 1.00 71.69 95 SER A C 1
ATOM 718 O O . SER A 1 95 ? 14.871 -50.258 -3.011 1.00 71.69 95 SER A O 1
ATOM 720 N N . PRO A 1 96 ? 12.684 -50.564 -2.574 1.00 59.75 96 PRO A N 1
ATOM 721 C CA . PRO A 1 96 ? 12.501 -51.601 -3.581 1.00 59.75 96 PRO A CA 1
ATOM 722 C C . PRO A 1 96 ? 12.560 -50.992 -4.987 1.00 59.75 96 PRO A C 1
ATOM 724 O O . PRO A 1 96 ? 11.888 -50.005 -5.284 1.00 59.75 96 PRO A O 1
ATOM 727 N N . MET A 1 97 ? 13.364 -51.599 -5.863 1.00 57.53 97 MET A N 1
ATOM 728 C CA . MET A 1 97 ? 13.394 -51.266 -7.285 1.00 57.53 97 MET A CA 1
ATOM 729 C C . MET A 1 97 ? 12.027 -51.545 -7.918 1.00 57.53 97 MET A C 1
ATOM 731 O O . MET A 1 97 ? 11.622 -52.698 -8.063 1.00 57.53 97 MET A O 1
ATOM 735 N N . ALA A 1 98 ? 11.334 -50.490 -8.341 1.00 52.75 98 ALA A N 1
ATOM 736 C CA . ALA A 1 98 ? 10.224 -50.610 -9.271 1.00 52.75 98 ALA A CA 1
ATOM 737 C C . ALA A 1 98 ? 10.794 -50.779 -10.687 1.00 52.75 98 ALA A C 1
ATOM 739 O O . ALA A 1 98 ? 11.257 -49.824 -11.309 1.00 52.75 98 ALA A O 1
ATOM 740 N N . MET A 1 99 ? 10.764 -52.014 -11.192 1.00 58.69 99 MET A N 1
ATOM 741 C CA . MET A 1 99 ? 10.839 -52.274 -12.625 1.00 58.69 99 MET A CA 1
ATOM 742 C C . MET A 1 99 ? 9.569 -51.730 -13.281 1.00 58.69 99 MET A C 1
ATOM 744 O O . MET A 1 99 ? 8.504 -52.327 -13.154 1.00 58.69 99 MET A O 1
ATOM 748 N N . PHE A 1 100 ? 9.681 -50.630 -14.018 1.00 46.78 100 PHE A N 1
ATOM 749 C CA . PHE A 1 100 ? 8.705 -50.287 -15.047 1.00 46.78 100 PHE A CA 1
ATOM 750 C C . PHE A 1 100 ? 9.437 -50.071 -16.364 1.00 46.78 100 PHE A C 1
ATOM 752 O O . PHE A 1 100 ? 9.968 -49.003 -16.658 1.00 46.78 100 PHE A O 1
ATOM 759 N N . GLY A 1 101 ? 9.466 -51.147 -17.150 1.00 47.03 101 GLY A N 1
ATOM 760 C CA . GLY A 1 101 ? 9.648 -51.068 -18.587 1.00 47.03 101 GLY A CA 1
ATOM 761 C C . GLY A 1 101 ? 8.413 -50.416 -19.203 1.00 47.03 101 GLY A C 1
ATOM 762 O O . GLY A 1 101 ? 7.286 -50.837 -18.954 1.00 47.03 101 GLY A O 1
ATOM 763 N N . GLY A 1 102 ? 8.633 -49.377 -19.998 1.00 44.50 102 GLY A N 1
ATOM 764 C CA . GLY A 1 102 ? 7.586 -48.668 -20.720 1.00 44.50 102 GLY A CA 1
ATOM 765 C C . GLY A 1 102 ? 8.184 -48.022 -21.957 1.00 44.50 102 GLY A C 1
ATOM 766 O O . GLY A 1 102 ? 8.949 -47.071 -21.854 1.00 44.50 102 GLY A O 1
ATOM 767 N N . ALA A 1 103 ? 7.880 -48.608 -23.109 1.00 47.19 103 ALA A N 1
ATOM 768 C CA . ALA A 1 103 ? 8.381 -48.257 -24.427 1.00 47.19 103 ALA A CA 1
ATOM 769 C C . ALA A 1 103 ? 8.243 -46.762 -24.766 1.00 47.19 103 ALA A C 1
ATOM 771 O O . ALA A 1 103 ? 7.189 -46.152 -24.590 1.00 47.19 103 ALA A O 1
ATOM 772 N N . THR A 1 104 ? 9.304 -46.200 -25.340 1.00 56.03 104 THR A N 1
ATOM 773 C CA . THR A 1 104 ? 9.275 -44.913 -26.033 1.00 56.03 104 THR A CA 1
ATOM 774 C C . THR A 1 104 ? 8.458 -45.039 -27.330 1.00 56.03 104 THR A C 1
ATOM 776 O O . THR A 1 104 ? 8.691 -45.964 -28.113 1.00 56.03 104 THR A O 1
ATOM 779 N N . PRO A 1 105 ? 7.495 -44.143 -27.613 1.00 62.03 105 PRO A N 1
ATOM 780 C CA . PRO A 1 105 ? 6.825 -44.120 -28.908 1.00 62.03 105 PRO A CA 1
ATOM 781 C C . PRO A 1 105 ? 7.746 -43.513 -29.989 1.00 62.03 105 PRO A C 1
ATOM 783 O O . PRO A 1 105 ? 8.470 -42.552 -29.714 1.00 62.03 105 PRO A O 1
ATOM 786 N N . PRO A 1 106 ? 7.734 -44.031 -31.233 1.00 59.00 106 PRO A N 1
ATOM 787 C CA . PRO A 1 106 ? 8.569 -43.511 -32.309 1.00 59.00 106 PRO A CA 1
ATOM 788 C C . PRO A 1 106 ? 8.059 -42.159 -32.830 1.00 59.00 106 PRO A C 1
ATOM 790 O O . PRO A 1 106 ? 6.875 -41.990 -33.131 1.00 59.00 106 PRO A O 1
ATOM 793 N N . LEU A 1 107 ? 8.986 -41.210 -33.012 1.00 57.72 107 LEU A N 1
ATOM 794 C CA . LEU A 1 107 ? 8.740 -39.951 -33.714 1.00 57.72 107 LEU A CA 1
ATOM 795 C C . LEU A 1 107 ? 8.291 -40.223 -35.155 1.00 57.72 107 LEU A C 1
ATOM 797 O O . LEU A 1 107 ? 9.049 -40.704 -36.002 1.00 57.72 107 LEU A O 1
ATOM 801 N N . ARG A 1 108 ? 7.047 -39.851 -35.448 1.00 51.69 108 ARG A N 1
ATOM 802 C CA . ARG A 1 108 ? 6.456 -39.903 -36.783 1.00 51.69 108 ARG A CA 1
ATOM 803 C C . ARG A 1 108 ? 6.898 -38.663 -37.570 1.00 51.69 108 ARG A C 1
ATOM 805 O O . ARG A 1 108 ? 6.389 -37.567 -37.357 1.00 51.69 108 ARG A O 1
ATOM 812 N N . LYS A 1 109 ? 7.852 -38.834 -38.492 1.00 46.41 109 LYS A N 1
ATOM 813 C CA . LYS A 1 109 ? 8.194 -37.838 -39.525 1.00 46.41 109 LYS A CA 1
ATOM 814 C C . LYS A 1 109 ? 6.973 -37.610 -40.420 1.00 46.41 109 LYS A C 1
ATOM 816 O O . LYS A 1 109 ? 6.669 -38.457 -41.258 1.00 46.41 109 LYS A O 1
ATOM 821 N N . SER A 1 110 ? 6.292 -36.476 -40.269 1.00 43.69 110 SER A N 1
ATOM 822 C CA . SER A 1 110 ? 5.355 -36.013 -41.294 1.00 43.69 110 SER A CA 1
ATOM 823 C C . SER A 1 110 ? 6.143 -35.278 -42.382 1.00 43.69 110 SER A C 1
ATOM 825 O O . SER A 1 110 ? 6.827 -34.290 -42.126 1.00 43.69 110 SER A O 1
ATOM 827 N N . LYS A 1 111 ? 6.115 -35.836 -43.595 1.00 41.41 111 LYS A N 1
ATOM 828 C CA . LYS A 1 111 ? 6.425 -35.127 -44.837 1.00 41.41 111 LYS A CA 1
ATOM 829 C C . LYS A 1 111 ? 5.096 -34.569 -45.343 1.00 41.41 111 LYS A C 1
ATOM 831 O O . LYS A 1 111 ? 4.193 -35.347 -45.635 1.00 41.41 111 LYS A O 1
ATOM 836 N N . GLY A 1 112 ? 4.990 -33.249 -45.417 1.00 40.22 112 GLY A N 1
ATOM 837 C CA . GLY A 1 112 ? 3.881 -32.513 -46.023 1.00 40.22 112 GLY A CA 1
ATOM 838 C C . GLY A 1 112 ? 4.434 -31.331 -46.826 1.00 40.22 112 GLY A C 1
ATOM 839 O O . GLY A 1 112 ? 5.555 -30.905 -46.552 1.00 40.22 112 GLY A O 1
ATOM 840 N N . PRO A 1 113 ? 3.728 -30.882 -47.873 1.00 45.12 113 PRO A N 1
ATOM 841 C CA . PRO A 1 113 ? 4.351 -30.454 -49.119 1.00 45.12 113 PRO A CA 1
ATOM 842 C C . PRO A 1 113 ? 4.826 -28.999 -49.119 1.00 45.12 113 PRO A C 1
ATOM 844 O O . PRO A 1 113 ? 4.157 -28.090 -48.636 1.00 45.12 113 PRO A O 1
ATOM 847 N N . VAL A 1 114 ? 5.975 -28.808 -49.766 1.00 47.44 114 VAL A N 1
ATOM 848 C CA . VAL A 1 114 ? 6.434 -27.541 -50.335 1.00 47.44 114 VAL A CA 1
ATOM 849 C C . VAL A 1 114 ? 5.456 -27.160 -51.447 1.00 47.44 114 VAL A C 1
ATOM 851 O O . VAL A 1 114 ? 5.319 -27.894 -52.424 1.00 47.44 114 VAL A O 1
ATOM 854 N N . GLY A 1 115 ? 4.761 -26.037 -51.285 1.0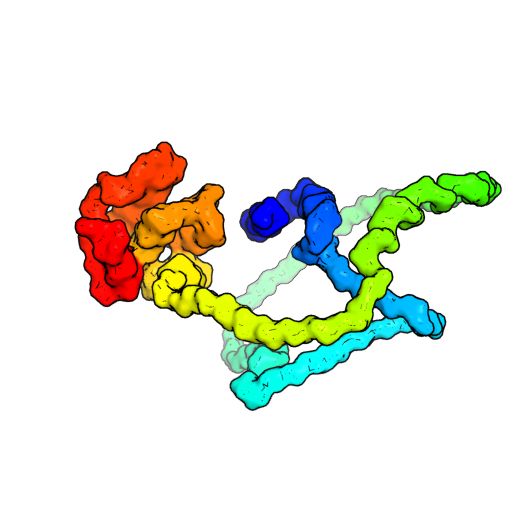0 34.91 115 GLY A N 1
ATOM 855 C CA . GLY A 1 115 ? 3.782 -25.553 -52.254 1.00 34.91 115 GLY A CA 1
ATOM 856 C C . GLY A 1 115 ? 3.406 -24.096 -52.003 1.00 34.91 115 GLY A C 1
ATOM 857 O O . GLY A 1 115 ? 2.499 -23.816 -51.234 1.00 34.91 115 GLY A O 1
ATOM 858 N N . ALA A 1 116 ? 4.166 -23.204 -52.639 1.00 40.88 116 ALA A N 1
ATOM 859 C CA . ALA A 1 116 ? 3.810 -21.868 -53.116 1.00 40.88 116 ALA A CA 1
ATOM 860 C C . ALA A 1 116 ? 2.572 -21.164 -52.513 1.00 40.88 116 ALA A C 1
ATOM 862 O O . ALA A 1 116 ? 1.443 -21.420 -52.919 1.00 40.88 116 ALA A O 1
ATOM 863 N N . ILE A 1 117 ? 2.818 -20.130 -51.702 1.00 39.00 117 ILE A N 1
ATOM 864 C CA . ILE A 1 117 ? 2.005 -18.904 -51.724 1.00 39.00 117 ILE A CA 1
ATOM 865 C C . ILE A 1 117 ? 2.980 -17.734 -51.858 1.00 39.00 117 ILE A C 1
ATOM 867 O O . ILE A 1 117 ? 3.412 -17.115 -50.889 1.00 39.00 117 ILE A O 1
ATOM 871 N N . ALA A 1 118 ? 3.389 -17.500 -53.101 1.00 38.62 118 ALA A N 1
ATOM 872 C CA . ALA A 1 118 ? 3.927 -16.224 -53.525 1.00 38.62 118 ALA A CA 1
ATOM 873 C C . ALA A 1 118 ? 2.743 -15.264 -53.728 1.00 38.62 118 ALA A C 1
ATOM 875 O O . ALA A 1 118 ? 1.820 -15.583 -54.470 1.00 38.62 118 ALA A O 1
ATOM 876 N N . GLY A 1 119 ? 2.804 -14.101 -53.075 1.00 45.19 119 GLY A N 1
ATOM 877 C CA . GLY A 1 119 ? 2.050 -12.902 -53.445 1.00 45.19 119 GLY A CA 1
ATOM 878 C C . GLY A 1 119 ? 0.616 -12.788 -52.922 1.00 45.19 119 GLY A C 1
ATOM 879 O O . GLY A 1 119 ? -0.303 -13.126 -53.649 1.00 45.19 119 GLY A O 1
ATOM 880 N N . MET A 1 120 ? 0.430 -12.222 -51.717 1.00 45.53 120 MET A N 1
ATOM 881 C CA . MET A 1 120 ? -0.670 -11.280 -51.389 1.00 45.53 120 MET A CA 1
ATOM 882 C C . MET A 1 120 ? -0.646 -10.831 -49.907 1.00 45.53 120 MET A C 1
ATOM 884 O O . MET A 1 120 ? -1.553 -11.142 -49.153 1.00 45.53 120 MET A O 1
ATOM 888 N N . VAL A 1 121 ? 0.366 -10.076 -49.459 1.00 41.75 121 VAL A N 1
ATOM 889 C CA . VAL A 1 121 ? 0.217 -9.147 -48.307 1.00 41.75 121 VAL A CA 1
ATOM 890 C C . VAL A 1 121 ? 1.141 -7.949 -48.537 1.00 41.75 121 VAL A C 1
ATOM 892 O O . VAL A 1 121 ? 2.168 -7.771 -47.893 1.00 41.75 121 VAL A O 1
ATOM 895 N N . GLY A 1 122 ? 0.797 -7.156 -49.543 1.00 40.03 122 GLY A N 1
ATOM 896 C CA . GLY A 1 122 ? 1.458 -5.898 -49.867 1.00 40.03 122 GLY A CA 1
ATOM 897 C C . GLY A 1 122 ? 0.407 -4.918 -50.353 1.00 40.03 122 GLY A C 1
ATOM 898 O O . GLY A 1 122 ? 0.299 -4.712 -51.551 1.00 40.03 122 GLY A O 1
ATOM 899 N N . SER A 1 123 ? -0.443 -4.435 -49.443 1.00 46.06 123 SER A N 1
ATOM 900 C CA . SER A 1 123 ? -1.303 -3.250 -49.614 1.00 46.06 123 SER A CA 1
ATOM 901 C C . SER A 1 123 ? -2.191 -3.100 -48.371 1.00 46.06 123 SER A C 1
ATOM 903 O O . SER A 1 123 ? -3.276 -3.667 -48.310 1.00 46.06 123 SER A O 1
ATOM 905 N N . ALA A 1 124 ? -1.672 -2.429 -47.338 1.00 40.66 124 ALA A N 1
ATOM 906 C CA . ALA A 1 124 ? -2.442 -1.858 -46.213 1.00 40.66 124 ALA A CA 1
ATOM 907 C C . ALA A 1 124 ? -1.554 -1.095 -45.208 1.00 40.66 124 ALA A C 1
ATOM 909 O O . ALA A 1 124 ? -2.078 -0.460 -44.301 1.00 40.66 124 ALA A O 1
ATOM 910 N N . PHE A 1 125 ? -0.224 -1.138 -45.349 1.00 39.06 125 PHE A N 1
ATOM 911 C CA . PHE A 1 125 ? 0.703 -0.378 -44.497 1.00 39.06 125 PHE A CA 1
ATOM 912 C C . PHE A 1 125 ? 1.188 0.946 -45.117 1.00 39.06 125 PHE A C 1
ATOM 914 O O . PHE A 1 125 ? 1.902 1.693 -44.460 1.00 39.06 125 PHE A O 1
ATOM 921 N N . ASP A 1 126 ? 0.740 1.275 -46.334 1.00 36.28 126 ASP A N 1
ATOM 922 C CA . ASP A 1 126 ? 1.137 2.486 -47.078 1.00 36.28 126 ASP A CA 1
ATOM 923 C C . ASP A 1 126 ? 0.157 3.673 -46.933 1.00 36.28 126 ASP A C 1
ATOM 925 O O . ASP A 1 126 ? 0.267 4.668 -47.641 1.00 36.28 126 ASP A O 1
ATOM 929 N N . ALA A 1 127 ? -0.817 3.603 -46.015 1.00 41.59 127 ALA A N 1
ATOM 930 C CA . ALA A 1 127 ? -1.870 4.624 -45.880 1.00 41.59 127 ALA A CA 1
ATOM 931 C C . ALA A 1 127 ? -1.969 5.297 -44.495 1.00 41.59 127 ALA A C 1
ATOM 933 O O . ALA A 1 127 ? -2.954 5.977 -44.218 1.00 41.59 127 ALA A O 1
ATOM 934 N N . MET A 1 128 ? -0.968 5.157 -43.617 1.00 48.31 128 MET A N 1
ATOM 935 C CA . MET A 1 128 ? -0.948 5.891 -42.335 1.00 48.31 128 MET A CA 1
ATOM 936 C C . MET A 1 128 ? 0.449 6.364 -41.895 1.00 48.31 128 MET A C 1
ATOM 938 O O . MET A 1 128 ? 0.668 6.679 -40.730 1.00 48.31 128 MET A O 1
ATOM 942 N N . GLY A 1 129 ? 1.396 6.441 -42.837 1.00 38.22 129 GLY A N 1
ATOM 943 C CA . GLY A 1 129 ? 2.779 6.890 -42.624 1.00 38.22 129 GLY A CA 1
ATOM 944 C C . GLY A 1 129 ? 3.057 8.314 -43.113 1.00 38.22 129 GLY A C 1
ATOM 945 O O . GLY A 1 129 ? 4.144 8.580 -43.612 1.00 38.22 129 GLY A O 1
ATOM 946 N N . GLY A 1 130 ? 2.075 9.215 -43.029 1.00 38.94 130 GLY A N 1
ATOM 947 C CA . GLY A 1 130 ? 2.137 10.547 -43.639 1.00 38.94 130 GLY A CA 1
ATOM 948 C C . GLY A 1 130 ? 1.906 11.710 -42.676 1.00 38.94 130 GLY A C 1
ATOM 949 O O . GLY A 1 130 ? 1.118 12.579 -43.015 1.00 38.94 130 GLY A O 1
ATOM 950 N N . ILE A 1 131 ? 2.532 11.738 -41.491 1.00 47.72 131 ILE A N 1
ATOM 951 C CA . ILE A 1 131 ? 2.596 12.955 -40.642 1.00 47.72 131 ILE A CA 1
ATOM 952 C C . ILE A 1 131 ? 3.935 13.050 -39.883 1.00 47.72 131 ILE A C 1
ATOM 954 O O . ILE A 1 131 ? 3.948 13.411 -38.723 1.00 47.72 131 ILE A O 1
ATOM 958 N N . PHE A 1 132 ? 5.083 12.714 -40.475 1.00 44.16 132 PHE A N 1
ATOM 959 C CA . PHE A 1 132 ? 6.378 13.136 -39.906 1.00 44.16 132 PHE A CA 1
ATOM 960 C C . PHE A 1 132 ? 7.412 13.275 -41.024 1.00 44.16 132 PHE A C 1
ATOM 962 O O . PHE A 1 132 ? 8.119 12.334 -41.370 1.00 44.16 132 PHE A O 1
ATOM 969 N N . GLY A 1 133 ? 7.466 14.465 -41.623 1.00 34.88 133 GLY A N 1
ATOM 970 C CA . GLY A 1 133 ? 8.440 14.782 -42.660 1.00 34.88 133 GLY A CA 1
ATOM 971 C C . GLY A 1 133 ? 8.318 16.212 -43.171 1.00 34.88 133 GLY A C 1
ATOM 972 O O . GLY A 1 133 ? 7.695 16.438 -44.201 1.00 34.88 133 GLY A O 1
ATOM 973 N N . GLY A 1 134 ? 8.964 17.151 -42.475 1.00 33.81 134 GLY A N 1
ATOM 974 C CA . GLY A 1 134 ? 9.398 18.424 -43.055 1.00 33.81 134 GLY A CA 1
ATOM 975 C C . GLY A 1 134 ? 8.850 19.682 -42.386 1.00 33.81 134 GLY A C 1
ATOM 976 O O . GLY A 1 134 ? 7.762 20.129 -42.715 1.00 33.81 134 GLY A O 1
ATOM 977 N N . SER A 1 135 ? 9.660 20.313 -41.536 1.00 32.91 135 SER A N 1
ATOM 978 C CA . SER A 1 135 ? 10.158 21.667 -41.808 1.00 32.91 135 SER A CA 1
ATOM 979 C C . SER A 1 135 ? 11.238 22.033 -40.787 1.00 32.91 135 SER A C 1
ATOM 981 O O . SER A 1 135 ? 11.019 21.944 -39.583 1.00 32.91 135 SER A O 1
ATOM 983 N N . ARG A 1 136 ? 12.413 22.433 -41.283 1.00 47.34 136 ARG A N 1
ATOM 984 C CA . ARG A 1 136 ? 13.383 23.237 -40.535 1.00 47.34 136 ARG A CA 1
ATOM 985 C C . ARG A 1 136 ? 12.750 24.617 -40.349 1.00 47.34 136 ARG A C 1
ATOM 987 O O . ARG A 1 136 ? 12.789 25.427 -41.269 1.00 47.34 136 ARG A O 1
ATOM 994 N N . GLY A 1 137 ? 12.140 24.842 -39.200 1.00 35.16 137 GLY A N 1
ATOM 995 C CA . GLY A 1 137 ? 11.857 26.169 -38.674 1.00 35.16 137 GLY A CA 1
ATOM 996 C C . GLY A 1 137 ? 12.487 26.226 -37.296 1.00 35.16 137 GLY A C 1
ATOM 997 O O . GLY A 1 137 ? 12.356 25.259 -36.547 1.00 35.16 137 GLY A O 1
ATOM 998 N N . ASP A 1 138 ? 13.221 27.296 -37.021 1.00 40.09 138 ASP A N 1
ATOM 999 C CA . ASP A 1 138 ? 13.695 27.651 -35.690 1.00 40.09 138 ASP A CA 1
ATOM 1000 C C . ASP A 1 138 ? 12.515 27.570 -34.713 1.00 40.09 138 ASP A C 1
ATOM 1002 O O . ASP A 1 138 ? 11.596 28.386 -34.750 1.00 40.09 138 ASP A O 1
ATOM 1006 N N . ILE A 1 139 ? 12.492 26.506 -33.912 1.00 42.16 139 ILE A N 1
ATOM 1007 C CA . ILE A 1 139 ? 11.652 26.433 -32.727 1.00 42.16 139 ILE A CA 1
ATOM 1008 C C . ILE A 1 139 ? 12.540 27.016 -31.644 1.00 42.16 139 ILE A C 1
ATOM 1010 O O . ILE A 1 139 ? 13.400 26.319 -31.100 1.00 42.16 139 ILE A O 1
ATOM 1014 N N . ASP A 1 140 ? 12.372 28.313 -31.405 1.00 37.72 140 ASP A N 1
ATOM 1015 C CA . ASP A 1 140 ? 12.735 28.911 -30.133 1.00 3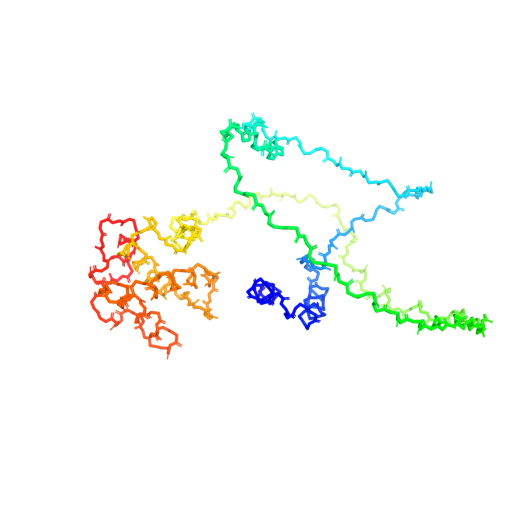7.72 140 ASP A CA 1
ATOM 1016 C C . ASP A 1 140 ? 11.991 28.102 -29.064 1.00 37.72 140 ASP A C 1
ATOM 1018 O O . ASP A 1 140 ? 10.780 28.227 -28.884 1.00 37.72 140 ASP A O 1
ATOM 1022 N N . PHE A 1 141 ? 12.713 27.179 -28.426 1.00 37.12 141 PHE A N 1
ATOM 1023 C CA . PHE A 1 141 ? 12.319 26.622 -27.143 1.00 37.12 141 PHE A CA 1
ATOM 1024 C C . PHE A 1 141 ? 12.422 27.782 -26.156 1.00 37.12 141 PHE A C 1
ATOM 1026 O O . PHE A 1 141 ? 13.432 27.967 -25.481 1.00 37.12 141 PHE A O 1
ATOM 1033 N N . GLU A 1 142 ? 11.388 28.617 -26.133 1.00 40.06 142 GLU A N 1
ATOM 1034 C CA . GLU A 1 142 ? 11.031 29.304 -24.911 1.00 40.06 142 GLU A CA 1
ATOM 1035 C C . GLU A 1 142 ? 10.806 28.178 -23.901 1.00 40.06 142 GLU A C 1
ATOM 1037 O O . GLU A 1 142 ? 9.866 27.392 -24.031 1.00 40.06 142 GLU A O 1
ATOM 1042 N N . ASP A 1 143 ? 11.766 28.023 -22.983 1.00 43.47 143 ASP A N 1
ATOM 1043 C CA . ASP A 1 143 ? 11.603 27.296 -21.732 1.00 43.47 143 ASP A CA 1
ATOM 1044 C C . ASP A 1 143 ? 10.397 27.928 -21.022 1.00 43.47 143 ASP A C 1
ATOM 1046 O O . ASP A 1 143 ? 10.523 28.786 -20.148 1.00 43.47 143 ASP A O 1
ATOM 1050 N N . GLU A 1 144 ? 9.192 27.531 -21.428 1.00 45.25 144 GLU A N 1
ATOM 1051 C CA . GLU A 1 144 ? 8.049 27.507 -20.543 1.00 45.25 144 GLU A CA 1
ATOM 1052 C C . GLU A 1 144 ? 8.421 26.472 -19.482 1.00 45.25 144 GLU A C 1
ATOM 1054 O O . GLU A 1 144 ? 8.128 25.280 -19.587 1.00 45.25 144 GLU A O 1
ATOM 1059 N N . GLU A 1 145 ? 9.161 26.945 -18.474 1.00 47.16 145 GLU A N 1
ATOM 1060 C CA . GLU A 1 145 ? 9.130 26.404 -17.129 1.00 47.16 145 GLU A CA 1
ATOM 1061 C C . GLU A 1 145 ? 7.648 26.348 -16.739 1.00 47.16 145 GLU A C 1
ATOM 1063 O O . GLU A 1 145 ? 7.095 27.271 -16.140 1.00 47.16 145 GLU A O 1
ATOM 1068 N N . GLU A 1 146 ? 6.969 25.270 -17.143 1.00 40.94 146 GLU A N 1
ATOM 1069 C CA . GLU A 1 146 ? 5.769 24.810 -16.478 1.00 40.94 146 GLU A CA 1
ATOM 1070 C C . GLU A 1 146 ? 6.178 24.675 -15.017 1.00 40.94 146 GLU A C 1
ATOM 1072 O O . GLU A 1 146 ? 6.897 23.748 -14.633 1.00 40.94 146 GLU A O 1
ATOM 1077 N N . ASP A 1 147 ? 5.770 25.677 -14.246 1.00 43.31 147 ASP A N 1
ATOM 1078 C CA . ASP A 1 147 ? 5.833 25.783 -12.801 1.00 43.31 147 ASP A CA 1
ATOM 1079 C C . ASP A 1 147 ? 5.156 24.535 -12.222 1.00 43.31 147 ASP A C 1
ATOM 1081 O O . ASP A 1 147 ? 3.962 24.508 -11.910 1.00 43.31 147 ASP A O 1
ATOM 1085 N N . GLN A 1 148 ? 5.904 23.427 -12.190 1.00 42.66 148 GLN A N 1
ATOM 1086 C CA . GLN A 1 148 ? 5.468 22.203 -11.558 1.00 42.66 148 GLN A CA 1
ATOM 1087 C C . GLN A 1 148 ? 5.227 22.583 -10.104 1.00 42.66 148 GLN A C 1
ATOM 1089 O O . GLN A 1 148 ? 6.175 23.019 -9.441 1.00 42.66 148 GLN A O 1
ATOM 1094 N N . PRO A 1 149 ? 3.999 22.426 -9.578 1.00 42.00 149 PRO A N 1
ATOM 1095 C CA . PRO A 1 149 ? 3.739 22.740 -8.190 1.00 42.00 149 PRO A CA 1
ATOM 1096 C C . PRO A 1 149 ? 4.717 21.923 -7.348 1.00 42.00 149 PRO A C 1
ATOM 1098 O O . PRO A 1 149 ? 4.661 20.690 -7.337 1.00 42.00 149 PRO A O 1
ATOM 1101 N N . GLN A 1 150 ? 5.650 22.612 -6.685 1.00 41.19 150 GLN A N 1
ATOM 1102 C CA . GLN A 1 150 ? 6.581 21.996 -5.747 1.00 41.19 150 GLN A CA 1
ATOM 1103 C C . GLN A 1 150 ? 5.778 21.058 -4.833 1.00 41.19 150 GLN A C 1
ATOM 1105 O O . GLN A 1 150 ? 4.765 21.505 -4.284 1.00 41.19 150 GLN A O 1
ATOM 1110 N N . PRO A 1 151 ? 6.168 19.778 -4.647 1.00 39.69 151 PRO A N 1
ATOM 1111 C CA . PRO A 1 151 ? 5.383 18.825 -3.871 1.00 39.69 151 PRO A CA 1
ATOM 1112 C C . PRO A 1 151 ? 5.515 19.127 -2.374 1.00 39.69 151 PRO A C 1
ATOM 1114 O O . PRO A 1 151 ? 6.167 18.419 -1.605 1.00 39.69 151 PRO A O 1
ATOM 1117 N N . ALA A 1 152 ? 4.866 20.202 -1.942 1.00 50.72 152 ALA A N 1
ATOM 1118 C CA . ALA A 1 152 ? 4.539 20.460 -0.561 1.00 50.72 152 ALA A CA 1
ATOM 1119 C C . ALA A 1 152 ? 3.474 19.430 -0.145 1.00 50.72 152 ALA A C 1
ATOM 1121 O O . ALA A 1 152 ? 2.275 19.628 -0.307 1.00 50.72 152 ALA A O 1
ATOM 1122 N N . SER A 1 153 ? 3.963 18.313 0.399 1.00 71.44 153 SER A N 1
ATOM 1123 C CA . SER A 1 153 ? 3.246 17.166 0.974 1.00 71.44 153 SER A CA 1
ATOM 1124 C C . SER A 1 153 ? 2.632 16.162 -0.019 1.00 71.44 153 SER A C 1
ATOM 1126 O O . SER A 1 153 ? 1.462 16.237 -0.361 1.00 71.44 153 SER A O 1
ATOM 1128 N N . ASP A 1 154 ? 3.423 15.150 -0.399 1.00 89.06 154 ASP A N 1
ATOM 1129 C CA . ASP A 1 154 ? 2.958 13.820 -0.851 1.00 89.06 154 ASP A CA 1
ATOM 1130 C C . ASP A 1 154 ? 2.890 12.887 0.380 1.00 89.06 154 ASP A C 1
ATOM 1132 O O . ASP A 1 154 ? 3.845 12.139 0.648 1.00 89.06 154 ASP A O 1
ATOM 1136 N N . PRO A 1 155 ? 1.837 12.978 1.222 1.00 91.75 155 PRO A N 1
ATOM 1137 C CA . PRO A 1 155 ? 1.724 12.146 2.414 1.00 91.75 155 PRO A CA 1
ATOM 1138 C C . PRO A 1 155 ? 1.609 10.664 2.049 1.00 91.75 155 PRO A C 1
ATOM 1140 O O . PRO A 1 155 ? 2.153 9.818 2.759 1.00 91.75 155 PRO A O 1
ATOM 1143 N N . GLU A 1 156 ? 0.960 10.319 0.934 1.00 94.12 156 GLU A N 1
ATOM 1144 C CA . GLU A 1 156 ? 0.738 8.926 0.549 1.00 94.12 156 GLU A CA 1
ATOM 1145 C C . GLU A 1 156 ? 2.037 8.241 0.133 1.00 94.12 156 GLU A C 1
ATOM 1147 O O . GLU A 1 156 ? 2.284 7.087 0.497 1.00 94.12 156 GLU A O 1
ATOM 1152 N N . GLY A 1 157 ? 2.882 8.930 -0.634 1.00 93.38 157 GLY A N 1
ATOM 1153 C CA . GLY A 1 157 ? 4.197 8.425 -0.998 1.00 93.38 157 GLY A CA 1
ATOM 1154 C C . GLY A 1 157 ? 5.176 8.432 0.165 1.00 93.38 157 GLY A C 1
ATOM 1155 O O . GLY A 1 157 ? 5.966 7.493 0.264 1.00 93.38 157 GLY A O 1
ATOM 1156 N N . PHE A 1 158 ? 5.099 9.406 1.079 1.00 94.12 158 PHE A N 1
ATOM 1157 C CA . PHE A 1 158 ? 5.862 9.356 2.329 1.00 94.12 158 PHE A CA 1
ATOM 1158 C C . PHE A 1 158 ? 5.543 8.079 3.120 1.00 94.12 158 PHE A C 1
ATOM 1160 O O . PHE A 1 158 ? 6.458 7.305 3.399 1.00 94.12 158 PHE A O 1
ATOM 1167 N N . LEU A 1 159 ? 4.260 7.801 3.379 1.00 96.00 159 LEU A N 1
ATOM 1168 C CA . LEU A 1 159 ? 3.829 6.591 4.089 1.00 96.00 159 LEU A CA 1
ATOM 1169 C C . LEU A 1 159 ? 4.252 5.310 3.357 1.00 96.00 159 LEU A C 1
ATOM 1171 O O . LEU A 1 159 ? 4.727 4.353 3.963 1.00 96.00 159 LEU A O 1
ATOM 1175 N N . ALA A 1 160 ? 4.125 5.272 2.031 1.00 96.06 160 ALA A N 1
ATOM 1176 C CA . ALA A 1 160 ? 4.530 4.094 1.270 1.00 96.06 160 ALA A CA 1
ATOM 1177 C C . ALA A 1 160 ? 6.034 3.787 1.398 1.00 96.06 160 ALA A C 1
ATOM 1179 O O . ALA A 1 160 ? 6.408 2.615 1.390 1.00 96.06 160 ALA A O 1
ATOM 1180 N N . ARG A 1 161 ? 6.886 4.815 1.517 1.00 95.75 161 ARG A N 1
ATOM 1181 C CA . ARG A 1 161 ? 8.345 4.666 1.658 1.00 95.75 161 ARG A CA 1
ATOM 1182 C C . ARG A 1 161 ? 8.781 4.319 3.082 1.00 95.75 161 ARG A C 1
ATOM 1184 O O . ARG A 1 161 ? 9.821 3.691 3.243 1.00 95.75 161 ARG A O 1
ATOM 1191 N N . THR A 1 162 ? 8.018 4.721 4.098 1.00 96.12 162 THR A N 1
ATOM 1192 C CA . THR A 1 162 ? 8.348 4.463 5.511 1.00 96.12 162 THR A CA 1
ATOM 1193 C C . THR A 1 162 ? 7.785 3.147 6.048 1.00 96.12 162 THR A C 1
ATOM 1195 O O . THR A 1 162 ? 8.164 2.732 7.143 1.00 96.12 162 THR A O 1
ATOM 1198 N N . GLN A 1 163 ? 6.910 2.469 5.297 1.00 97.81 163 GLN A N 1
ATOM 1199 C CA . GLN A 1 163 ? 6.353 1.181 5.703 1.00 97.81 163 GLN A CA 1
ATOM 1200 C C . GLN A 1 163 ? 7.424 0.079 5.728 1.00 97.81 163 GLN A C 1
ATOM 1202 O O . GLN A 1 163 ? 8.128 -0.162 4.745 1.00 97.81 163 GLN A O 1
ATOM 1207 N N . GLY A 1 164 ? 7.476 -0.662 6.833 1.00 96.06 164 GLY A N 1
ATOM 1208 C CA . GLY A 1 164 ? 8.342 -1.821 7.005 1.00 96.06 164 GLY A CA 1
ATOM 1209 C C . GLY A 1 164 ? 8.022 -2.977 6.050 1.00 96.06 164 GLY A C 1
ATOM 1210 O O . GLY A 1 164 ? 6.947 -3.084 5.438 1.00 96.06 164 GLY A O 1
ATOM 1211 N N . ALA A 1 165 ? 8.975 -3.903 5.924 1.00 95.88 165 ALA A N 1
ATOM 1212 C CA . ALA A 1 165 ? 8.805 -5.114 5.121 1.00 95.88 165 ALA A CA 1
ATOM 1213 C C . ALA A 1 165 ? 7.645 -5.991 5.635 1.00 95.88 165 ALA A C 1
ATOM 1215 O O . ALA A 1 165 ? 6.897 -6.536 4.822 1.00 95.88 165 ALA A O 1
ATOM 1216 N N . ASP A 1 166 ? 7.440 -6.025 6.950 1.00 96.06 166 ASP A N 1
ATOM 1217 C CA . ASP A 1 166 ? 6.341 -6.686 7.665 1.00 96.06 166 ASP A CA 1
ATOM 1218 C C . ASP A 1 166 ? 4.971 -6.008 7.466 1.00 96.06 166 ASP A C 1
ATOM 1220 O O . ASP A 1 166 ? 3.938 -6.646 7.653 1.00 96.06 166 ASP A O 1
ATOM 1224 N N . GLY A 1 167 ? 4.952 -4.748 7.021 1.00 96.94 167 GLY A N 1
ATOM 1225 C CA . GLY A 1 167 ? 3.737 -3.964 6.796 1.00 96.94 167 GLY A CA 1
ATOM 1226 C C . GLY A 1 167 ? 3.409 -2.957 7.897 1.00 96.94 167 GLY A C 1
ATOM 1227 O O . GLY A 1 167 ? 2.472 -2.178 7.712 1.00 96.94 167 GLY A O 1
ATOM 1228 N N . SER A 1 168 ? 4.178 -2.936 8.985 1.00 98.06 168 SER A N 1
ATOM 1229 C CA . SER A 1 168 ? 4.019 -1.964 10.064 1.00 98.06 168 SER A CA 1
ATOM 1230 C C . SER A 1 168 ? 4.665 -0.624 9.735 1.00 98.06 168 SER A C 1
ATOM 1232 O O . SER A 1 168 ? 5.453 -0.490 8.794 1.00 98.06 168 SER A O 1
ATOM 1234 N N . PHE A 1 169 ? 4.357 0.375 10.552 1.00 96.69 169 PHE A N 1
ATOM 1235 C CA . PHE A 1 169 ? 5.054 1.650 10.584 1.00 96.69 169 PHE A CA 1
ATOM 1236 C C . PHE A 1 169 ? 5.861 1.720 11.875 1.00 96.69 169 PHE A C 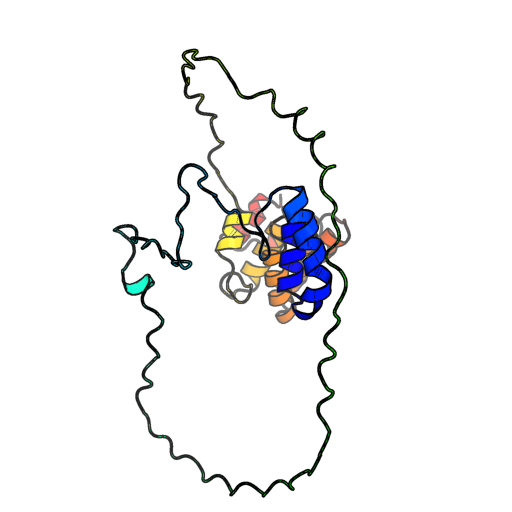1
ATOM 1238 O O . PHE A 1 169 ? 5.351 2.081 12.931 1.00 96.69 169 PHE A O 1
ATOM 1245 N N . GLY A 1 170 ? 7.132 1.321 11.792 1.00 94.06 170 GLY A N 1
ATOM 1246 C CA . GLY A 1 170 ? 8.038 1.289 12.943 1.00 94.06 170 GLY A CA 1
ATOM 1247 C C . GLY A 1 170 ? 7.704 0.227 13.996 1.00 94.06 170 GLY A C 1
ATOM 1248 O O . GLY A 1 170 ? 8.119 0.392 15.136 1.00 94.06 170 GLY A O 1
ATOM 1249 N N . GLY A 1 171 ? 6.953 -0.825 13.644 1.00 95.50 171 GLY A N 1
ATOM 1250 C CA . GLY A 1 171 ? 6.556 -1.887 14.577 1.00 95.50 171 GLY A CA 1
ATOM 1251 C C . GLY A 1 171 ? 5.540 -1.468 15.644 1.00 95.50 171 GLY A C 1
ATOM 1252 O O . GLY A 1 171 ? 5.250 -2.259 16.534 1.00 95.50 171 GLY A O 1
ATOM 1253 N N . ASP A 1 172 ? 5.007 -0.247 15.566 1.00 96.81 172 ASP A N 1
ATOM 1254 C CA . ASP A 1 172 ? 4.084 0.311 16.552 1.00 96.81 172 ASP A CA 1
ATOM 1255 C C . ASP A 1 172 ? 2.631 0.240 16.061 1.00 96.81 172 ASP A C 1
ATOM 1257 O O . ASP A 1 172 ? 2.330 0.562 14.903 1.00 96.81 172 ASP A O 1
ATOM 1261 N N . VAL A 1 173 ? 1.721 -0.184 16.944 1.00 97.31 173 VAL A N 1
ATOM 1262 C CA . VAL A 1 173 ? 0.307 -0.391 16.600 1.00 97.31 173 VAL A CA 1
ATOM 1263 C C . VAL A 1 173 ? -0.393 0.935 16.332 1.00 97.31 173 VAL A C 1
ATOM 1265 O O . VAL A 1 173 ? -1.015 1.083 15.280 1.00 97.31 173 VAL A O 1
ATOM 1268 N N . GLY A 1 174 ? -0.229 1.926 17.213 1.00 96.56 174 GLY A N 1
ATOM 1269 C CA . GLY A 1 174 ? -0.866 3.237 17.075 1.00 96.56 174 GLY A CA 1
ATOM 1270 C C . GLY A 1 174 ? -0.407 3.978 15.819 1.00 96.56 174 GLY A C 1
ATOM 1271 O O . GLY A 1 174 ? -1.219 4.523 15.071 1.00 96.56 174 GLY A O 1
ATOM 1272 N N . ARG A 1 175 ? 0.893 3.933 15.523 1.00 97.00 175 ARG A N 1
ATOM 1273 C CA . ARG A 1 175 ? 1.485 4.516 14.316 1.00 97.00 175 ARG A CA 1
ATOM 1274 C C . ARG A 1 175 ? 0.992 3.825 13.047 1.00 97.00 175 ARG A C 1
ATOM 1276 O O . ARG A 1 175 ? 0.647 4.500 12.078 1.00 97.00 175 ARG A O 1
ATOM 1283 N N . THR A 1 176 ? 0.910 2.493 13.055 1.00 98.31 176 THR A N 1
ATOM 1284 C CA . THR A 1 176 ? 0.389 1.713 11.921 1.00 98.31 176 THR A CA 1
ATOM 1285 C C . THR A 1 176 ? -1.104 1.967 11.701 1.00 98.31 176 THR A C 1
ATOM 1287 O O . THR A 1 176 ? -1.538 2.123 10.558 1.00 98.31 176 THR A O 1
ATOM 1290 N N . ALA A 1 177 ? -1.882 2.070 12.780 1.00 98.12 177 ALA A N 1
ATOM 1291 C CA . ALA A 1 177 ? -3.300 2.413 12.754 1.00 98.12 177 ALA A CA 1
ATOM 1292 C C . ALA A 1 177 ? -3.539 3.824 12.190 1.00 98.12 177 ALA A C 1
ATOM 1294 O O . ALA A 1 177 ? -4.339 3.986 11.266 1.00 98.12 177 ALA A O 1
ATOM 1295 N N . ALA A 1 178 ? -2.790 4.827 12.661 1.00 97.62 178 ALA A N 1
ATOM 1296 C CA . ALA A 1 178 ? -2.867 6.195 12.152 1.00 97.62 178 ALA A CA 1
ATOM 1297 C C . ALA A 1 178 ? -2.491 6.276 10.663 1.00 97.62 178 ALA A C 1
ATOM 1299 O O . ALA A 1 178 ? -3.214 6.881 9.871 1.00 97.62 178 ALA A O 1
ATOM 1300 N N . ALA A 1 179 ? -1.405 5.610 10.252 1.00 97.88 179 ALA A N 1
ATOM 1301 C CA . ALA A 1 179 ? -0.986 5.544 8.853 1.00 97.88 179 ALA A CA 1
ATOM 1302 C C . ALA A 1 179 ? -2.059 4.916 7.951 1.00 97.88 179 ALA A C 1
ATOM 1304 O O . ALA A 1 179 ? -2.342 5.429 6.864 1.00 97.88 179 ALA A O 1
ATOM 1305 N N . LEU A 1 180 ? -2.674 3.816 8.403 1.00 98.44 180 LEU A N 1
ATOM 1306 C CA . LEU A 1 180 ? -3.766 3.175 7.679 1.00 98.44 180 LEU A CA 1
ATOM 1307 C C . LEU A 1 180 ? -4.967 4.121 7.553 1.00 98.44 180 LEU A C 1
ATOM 1309 O O . LEU A 1 180 ? -5.492 4.273 6.451 1.00 98.44 180 LEU A O 1
ATOM 1313 N N . ALA A 1 181 ? -5.368 4.785 8.640 1.00 97.75 181 ALA A N 1
ATOM 1314 C CA . ALA A 1 181 ? -6.479 5.733 8.630 1.00 97.75 181 ALA A CA 1
ATOM 1315 C C . ALA A 1 181 ? -6.234 6.893 7.649 1.00 97.75 181 ALA A C 1
ATOM 1317 O O . ALA A 1 181 ? -7.117 7.209 6.853 1.00 97.75 181 ALA A O 1
ATOM 1318 N N . VAL A 1 182 ? -5.022 7.464 7.625 1.00 97.44 182 VAL A N 1
ATOM 1319 C CA . VAL A 1 182 ? -4.628 8.503 6.654 1.00 97.44 182 VAL A CA 1
ATOM 1320 C C . VAL A 1 182 ? -4.791 8.005 5.218 1.00 97.44 182 VAL A C 1
ATOM 1322 O O . VAL A 1 182 ? -5.457 8.660 4.418 1.00 97.44 182 VAL A O 1
ATOM 1325 N N . LEU A 1 183 ? -4.242 6.830 4.887 1.00 97.94 183 LEU A N 1
ATOM 1326 C CA . LEU A 1 183 ? -4.355 6.259 3.538 1.00 97.94 183 LEU A CA 1
ATOM 1327 C C . LEU A 1 183 ? -5.820 6.036 3.132 1.00 97.94 183 LEU A C 1
ATOM 1329 O O . LEU A 1 183 ? -6.189 6.317 1.992 1.00 97.94 183 LEU A O 1
ATOM 1333 N N . VAL A 1 184 ? -6.658 5.567 4.060 1.00 98.00 184 VAL A N 1
ATOM 1334 C CA . VAL A 1 184 ? -8.086 5.331 3.811 1.00 98.00 184 VAL A CA 1
ATOM 1335 C C . VAL A 1 184 ? -8.848 6.635 3.595 1.00 98.00 184 VAL A C 1
ATOM 1337 O O . VAL A 1 184 ? -9.628 6.724 2.646 1.00 98.00 184 VAL A O 1
ATOM 1340 N N . ILE A 1 185 ? -8.594 7.657 4.412 1.00 96.75 185 ILE A N 1
ATOM 1341 C CA . ILE A 1 185 ? -9.208 8.986 4.272 1.00 96.75 185 ILE A CA 1
ATOM 1342 C C . ILE A 1 185 ? -8.819 9.637 2.938 1.00 96.75 185 ILE A C 1
ATOM 1344 O O . ILE A 1 185 ? -9.650 10.289 2.309 1.00 96.75 185 ILE A O 1
ATOM 1348 N N . LEU A 1 186 ? -7.594 9.403 2.463 1.00 96.06 186 LEU A N 1
ATOM 1349 C CA . LEU A 1 186 ? -7.120 9.839 1.143 1.00 96.06 186 LEU A CA 1
ATOM 1350 C C . LEU A 1 186 ? -7.655 8.963 -0.013 1.00 96.06 186 LEU A C 1
ATOM 1352 O O . LEU A 1 186 ? -7.307 9.151 -1.177 1.00 96.06 186 LEU A O 1
ATOM 1356 N N . GLY A 1 187 ? -8.544 8.008 0.277 1.00 96.69 187 GLY A N 1
ATOM 1357 C CA . GLY A 1 187 ? -9.262 7.216 -0.722 1.00 96.69 187 GLY A CA 1
ATOM 1358 C C . GLY A 1 187 ? -8.539 5.945 -1.173 1.00 96.69 187 GLY A C 1
ATOM 1359 O O . GLY A 1 187 ? -8.908 5.356 -2.198 1.00 96.69 187 GLY A O 1
ATOM 1360 N N . HIS A 1 188 ? -7.516 5.498 -0.443 1.00 97.81 188 HIS A N 1
ATOM 1361 C CA . HIS A 1 188 ? -6.836 4.230 -0.692 1.00 97.81 188 HIS A CA 1
ATOM 1362 C C . HIS A 1 188 ? -7.400 3.119 0.196 1.00 97.81 188 HIS A C 1
ATOM 1364 O O . HIS A 1 188 ? -7.330 3.165 1.417 1.00 97.81 188 HIS A O 1
ATOM 1370 N N . THR A 1 189 ? -7.920 2.066 -0.425 1.00 98.12 189 THR A N 1
ATOM 1371 C CA . THR A 1 189 ? -8.434 0.871 0.257 1.00 98.12 189 THR A CA 1
ATOM 1372 C C . THR A 1 189 ? -7.705 -0.373 -0.248 1.00 98.12 189 THR A C 1
ATOM 1374 O O . THR A 1 189 ? -6.779 -0.282 -1.056 1.00 98.12 189 THR A O 1
ATOM 1377 N N . ARG A 1 190 ? -8.126 -1.578 0.158 1.00 97.62 190 ARG A N 1
ATOM 1378 C CA . ARG A 1 190 ? -7.577 -2.819 -0.424 1.00 97.62 190 ARG A CA 1
ATOM 1379 C C . ARG A 1 190 ? -8.008 -3.005 -1.884 1.00 97.62 190 ARG A C 1
ATOM 1381 O O . ARG A 1 190 ? -7.376 -3.738 -2.653 1.00 97.62 190 ARG A O 1
ATOM 1388 N N . ARG A 1 191 ? -9.092 -2.336 -2.291 1.00 94.75 191 ARG A N 1
ATOM 1389 C CA . ARG A 1 191 ? -9.747 -2.509 -3.598 1.00 94.75 191 ARG A CA 1
ATOM 1390 C C . ARG A 1 191 ? -9.587 -1.304 -4.530 1.00 94.75 191 ARG A C 1
ATOM 1392 O O . ARG A 1 191 ? -9.665 -1.485 -5.739 1.00 94.75 191 ARG A O 1
ATOM 1399 N N . LYS A 1 192 ? -9.347 -0.102 -3.997 1.00 91.81 192 LYS A N 1
ATOM 1400 C CA . LYS A 1 192 ? -9.294 1.167 -4.744 1.00 91.81 192 LYS A CA 1
ATOM 1401 C C . LYS A 1 192 ? -8.052 1.981 -4.363 1.00 91.81 192 LYS A C 1
ATOM 1403 O O . LYS A 1 192 ? -7.583 1.898 -3.236 1.00 91.81 192 LYS A O 1
ATOM 1408 N N . GLY A 1 193 ? -7.542 2.783 -5.297 1.00 94.25 193 GLY A N 1
ATOM 1409 C CA . GLY A 1 193 ? -6.417 3.699 -5.072 1.00 94.25 193 GLY A CA 1
ATOM 1410 C C . GLY A 1 193 ? -5.068 3.177 -5.573 1.00 94.25 193 GLY A C 1
ATOM 1411 O O . GLY A 1 193 ? -4.949 2.028 -5.993 1.00 94.25 193 GLY A O 1
ATOM 1412 N N . LEU A 1 194 ? -4.049 4.040 -5.548 1.00 93.19 194 LEU A N 1
ATOM 1413 C CA . LEU A 1 194 ? -2.690 3.706 -6.001 1.00 93.19 194 LEU A CA 1
ATOM 1414 C C . LEU A 1 194 ? -1.878 2.965 -4.927 1.00 93.19 194 LEU A C 1
ATOM 1416 O O . LEU A 1 194 ? -1.017 2.154 -5.254 1.00 93.19 194 LEU A O 1
ATOM 1420 N N . ARG A 1 195 ? -2.169 3.193 -3.640 1.00 96.69 195 ARG A N 1
ATOM 1421 C CA . ARG A 1 195 ? -1.434 2.606 -2.502 1.00 96.69 195 ARG A CA 1
ATOM 1422 C C . ARG A 1 195 ? -2.067 1.320 -1.952 1.00 96.69 195 ARG A C 1
ATOM 1424 O O . ARG A 1 195 ? -1.916 1.006 -0.773 1.00 96.69 195 ARG A O 1
ATOM 1431 N N . ARG A 1 196 ? -2.760 0.545 -2.797 1.00 97.00 196 ARG A N 1
ATOM 1432 C CA . ARG A 1 196 ? -3.476 -0.688 -2.396 1.00 97.00 196 ARG A CA 1
ATOM 1433 C C . ARG A 1 196 ? -2.584 -1.690 -1.674 1.00 97.00 196 ARG A C 1
ATOM 1435 O O . ARG A 1 196 ? -2.984 -2.234 -0.649 1.00 97.00 196 ARG A O 1
ATOM 1442 N N . ARG A 1 197 ? -1.365 -1.903 -2.173 1.00 96.44 197 ARG A N 1
ATOM 1443 C CA . ARG A 1 197 ? -0.388 -2.800 -1.547 1.00 96.44 197 ARG A CA 1
ATOM 1444 C C . ARG A 1 197 ? 0.002 -2.339 -0.141 1.00 96.44 197 ARG A C 1
ATOM 1446 O O . ARG A 1 197 ? 0.040 -3.162 0.768 1.00 96.44 197 ARG A O 1
ATOM 1453 N N . THR A 1 198 ? 0.248 -1.042 0.045 1.00 97.81 198 THR A N 1
ATOM 1454 C CA . THR A 1 198 ? 0.575 -0.449 1.352 1.00 97.81 198 THR A CA 1
ATOM 1455 C C . THR A 1 198 ? -0.567 -0.668 2.343 1.00 97.81 198 THR A C 1
ATOM 1457 O O . THR A 1 198 ? -0.336 -1.169 3.444 1.00 97.81 198 THR A O 1
ATOM 1460 N N . VAL A 1 199 ? -1.806 -0.404 1.910 1.00 98.31 199 VAL A N 1
ATOM 1461 C CA . VAL A 1 199 ? -3.026 -0.636 2.699 1.00 98.31 199 VAL A CA 1
ATOM 1462 C C . VAL A 1 199 ? -3.206 -2.116 3.042 1.00 98.31 199 VAL A C 1
ATOM 1464 O O . VAL A 1 199 ? -3.466 -2.448 4.193 1.00 98.31 199 VAL A O 1
ATOM 1467 N N . LEU A 1 200 ? -3.027 -3.025 2.077 1.00 98.38 200 LEU A N 1
ATOM 1468 C CA . LEU A 1 200 ? -3.137 -4.472 2.295 1.00 98.38 200 LEU A CA 1
ATOM 1469 C C . LEU A 1 200 ? -2.142 -4.979 3.342 1.00 98.38 200 LEU A C 1
ATOM 1471 O O . LEU A 1 200 ? -2.519 -5.767 4.207 1.00 98.38 200 LEU A O 1
ATOM 1475 N N . LYS A 1 201 ? -0.885 -4.530 3.271 1.00 98.19 201 LYS A N 1
ATOM 1476 C CA . LYS A 1 201 ? 0.153 -4.915 4.233 1.00 98.19 201 LYS A CA 1
ATOM 1477 C C . LYS A 1 201 ? -0.148 -4.384 5.635 1.00 98.19 201 LYS A C 1
ATOM 1479 O O . LYS A 1 201 ? -0.102 -5.165 6.578 1.00 98.19 201 LYS A O 1
ATOM 1484 N N . ALA A 1 202 ? -0.508 -3.104 5.754 1.00 98.44 202 ALA A N 1
ATOM 1485 C CA . ALA A 1 202 ? -0.847 -2.489 7.037 1.00 98.44 202 ALA A CA 1
ATOM 1486 C C . ALA A 1 202 ? -2.075 -3.155 7.669 1.00 98.44 202 ALA A C 1
ATOM 1488 O O . ALA A 1 202 ? -2.037 -3.544 8.831 1.00 98.44 202 ALA A O 1
ATOM 1489 N N . ALA A 1 203 ? -3.134 -3.380 6.884 1.00 98.50 203 ALA A N 1
ATOM 1490 C CA . ALA A 1 203 ? -4.335 -4.061 7.353 1.00 98.50 203 ALA A CA 1
ATOM 1491 C C . ALA A 1 203 ? -4.040 -5.497 7.806 1.00 98.50 203 ALA A C 1
ATOM 1493 O O . ALA A 1 203 ? -4.507 -5.901 8.862 1.00 98.50 203 ALA A O 1
ATOM 1494 N N . LYS A 1 204 ? -3.240 -6.261 7.046 1.00 98.44 204 LYS A N 1
ATOM 1495 C CA . LYS A 1 204 ? -2.833 -7.619 7.440 1.00 98.44 204 LYS A CA 1
ATOM 1496 C C . LYS A 1 204 ? -2.035 -7.616 8.746 1.00 98.44 204 LYS A C 1
ATOM 1498 O O . LYS A 1 204 ? -2.223 -8.506 9.567 1.00 98.44 204 LYS A O 1
ATOM 1503 N N . TRP A 1 205 ? -1.141 -6.646 8.917 1.00 98.38 205 TRP A N 1
ATOM 1504 C CA . TRP A 1 205 ? -0.348 -6.516 10.132 1.00 98.38 205 TRP A CA 1
ATOM 1505 C C . TRP A 1 205 ? -1.225 -6.154 11.342 1.00 98.38 205 TRP A C 1
ATOM 1507 O O . TRP A 1 205 ? -1.099 -6.787 12.385 1.00 98.38 205 TRP A O 1
ATOM 1517 N N . LEU A 1 206 ? -2.171 -5.217 11.194 1.00 98.44 206 LEU A N 1
ATOM 1518 C CA . LEU A 1 206 ? -3.118 -4.846 12.257 1.00 98.44 206 LEU A CA 1
ATOM 1519 C C . LEU A 1 206 ? -4.111 -5.964 12.597 1.00 98.44 206 LEU A C 1
ATOM 1521 O O . LEU A 1 206 ? -4.485 -6.106 13.752 1.00 98.44 206 LEU A O 1
ATOM 1525 N N . ASP A 1 207 ? -4.500 -6.798 11.630 1.00 98.19 207 ASP A N 1
ATOM 1526 C CA . ASP A 1 207 ? -5.383 -7.949 11.875 1.00 98.19 207 ASP A CA 1
ATOM 1527 C C . ASP A 1 207 ? -4.737 -8.971 12.835 1.00 98.19 207 ASP A C 1
ATOM 1529 O O . ASP A 1 207 ? -5.434 -9.628 13.604 1.00 98.19 207 ASP A O 1
ATOM 1533 N N . ALA A 1 208 ? -3.399 -9.058 12.851 1.00 97.75 208 ALA A N 1
ATOM 1534 C CA . ALA A 1 208 ? -2.648 -9.850 13.829 1.00 97.75 208 ALA A CA 1
ATOM 1535 C C . ALA A 1 208 ? -2.572 -9.202 15.229 1.00 97.75 208 ALA A C 1
ATOM 1537 O O . ALA A 1 208 ? -2.190 -9.877 16.181 1.00 97.75 208 ALA A O 1
ATOM 1538 N N . HIS A 1 209 ? -2.947 -7.925 15.353 1.00 97.88 209 HIS A N 1
ATOM 1539 C CA . HIS A 1 209 ? -2.955 -7.135 16.592 1.00 97.88 209 HIS A CA 1
ATOM 1540 C C . HIS A 1 209 ? -4.381 -6.757 17.032 1.00 97.88 209 HIS A C 1
ATOM 1542 O O . HIS A 1 209 ? -4.572 -5.784 17.759 1.00 97.88 209 HIS A O 1
ATOM 1548 N N . ARG A 1 210 ? -5.400 -7.509 16.591 1.00 95.88 210 ARG A N 1
ATOM 1549 C CA . ARG A 1 210 ? -6.780 -7.323 17.067 1.00 95.88 210 ARG A CA 1
ATOM 1550 C C . ARG A 1 210 ? -6.875 -7.404 18.588 1.00 95.88 210 ARG A C 1
ATOM 1552 O O . ARG A 1 210 ? -6.172 -8.196 19.216 1.00 95.88 210 ARG A O 1
ATOM 1559 N N . GLY A 1 211 ? -7.807 -6.641 19.151 1.00 94.88 211 GLY A N 1
ATOM 1560 C CA . GLY A 1 211 ? -7.965 -6.470 20.595 1.00 94.88 211 GLY A CA 1
ATOM 1561 C C . GLY A 1 211 ? -7.227 -5.249 21.144 1.00 94.88 211 GLY A C 1
ATOM 1562 O O . GLY A 1 211 ? -7.510 -4.839 22.266 1.00 94.88 211 GLY A O 1
ATOM 1563 N N . ASP A 1 212 ? -6.326 -4.649 20.361 1.00 97.50 212 ASP A N 1
ATOM 1564 C CA . ASP A 1 212 ? -5.869 -3.281 20.588 1.00 97.50 212 ASP A CA 1
ATOM 1565 C C . ASP A 1 212 ? -6.890 -2.290 20.002 1.00 97.50 212 ASP A C 1
ATOM 1567 O O . ASP A 1 212 ? -7.287 -2.401 18.836 1.00 97.50 212 ASP A O 1
ATOM 1571 N N . GLU A 1 213 ? -7.307 -1.309 20.805 1.00 96.56 213 GLU A N 1
ATOM 1572 C CA . GLU A 1 213 ? -8.345 -0.342 20.428 1.00 96.56 213 GLU A CA 1
ATOM 1573 C C . GLU A 1 213 ? -7.976 0.457 19.168 1.00 96.56 213 GLU A C 1
ATOM 1575 O O . GLU A 1 213 ? -8.839 0.723 18.326 1.00 96.56 213 GLU A O 1
ATOM 1580 N N . ALA A 1 214 ? -6.694 0.799 18.987 1.00 96.56 214 ALA A N 1
ATOM 1581 C CA . ALA A 1 214 ?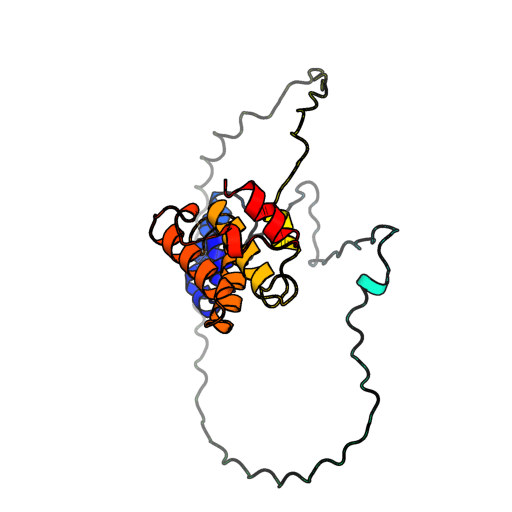 -6.239 1.551 17.823 1.00 96.56 214 ALA A CA 1
ATOM 1582 C C . ALA A 1 214 ? -6.278 0.693 16.551 1.00 96.56 214 ALA A C 1
ATOM 1584 O O . ALA A 1 214 ? -6.690 1.170 15.486 1.00 96.56 214 ALA A O 1
ATOM 1585 N N . ALA A 1 215 ? -5.879 -0.579 16.656 1.00 97.94 215 ALA A N 1
ATOM 1586 C CA . ALA A 1 215 ? -5.944 -1.520 15.542 1.00 97.94 215 ALA A CA 1
ATOM 1587 C C . ALA A 1 215 ? -7.392 -1.752 15.095 1.00 97.94 215 ALA A C 1
ATOM 1589 O O . ALA A 1 215 ? -7.697 -1.650 13.901 1.00 97.94 215 ALA A O 1
ATOM 1590 N N . ASP A 1 216 ? -8.287 -2.006 16.049 1.00 98.00 216 ASP A N 1
ATOM 1591 C CA . ASP A 1 216 ? -9.696 -2.272 15.774 1.00 98.00 216 ASP A CA 1
ATOM 1592 C C . ASP A 1 216 ? -10.394 -1.044 15.165 1.00 98.00 216 ASP A C 1
ATOM 1594 O O . ASP A 1 216 ? -11.127 -1.179 14.179 1.00 98.00 216 ASP A O 1
ATOM 1598 N N . LEU A 1 217 ? -10.098 0.165 15.661 1.00 97.50 217 LEU A N 1
ATOM 1599 C CA . LEU A 1 217 ? -10.616 1.412 15.095 1.00 97.50 217 LEU A CA 1
ATOM 1600 C C . LEU A 1 217 ? -10.149 1.625 13.647 1.00 97.50 217 LEU A C 1
ATOM 1602 O O . LEU A 1 217 ? -10.972 1.870 12.763 1.00 97.50 217 LEU A O 1
ATOM 1606 N N . ALA A 1 218 ? -8.853 1.481 13.356 1.00 97.88 218 ALA A N 1
ATOM 1607 C CA . ALA A 1 218 ? -8.336 1.669 11.997 1.00 97.88 218 ALA A CA 1
ATOM 1608 C C . ALA A 1 218 ? -8.876 0.622 11.002 1.00 97.88 218 ALA A C 1
ATOM 1610 O O . ALA A 1 218 ? -9.153 0.940 9.839 1.00 97.88 218 ALA A O 1
ATOM 1611 N N . LEU A 1 219 ? -9.079 -0.623 11.444 1.00 98.50 219 LEU A N 1
ATOM 1612 C CA . LEU A 1 219 ? -9.722 -1.657 10.630 1.00 98.50 219 LEU A CA 1
ATOM 1613 C C . LEU A 1 219 ? -11.212 -1.362 10.394 1.00 98.50 219 LEU A C 1
ATOM 1615 O O . LEU A 1 219 ? -11.706 -1.613 9.290 1.00 98.50 219 LEU A O 1
ATOM 1619 N N . ALA A 1 220 ? -11.917 -0.791 11.376 1.00 97.94 220 ALA A N 1
ATOM 1620 C CA . ALA A 1 220 ? -13.297 -0.340 11.214 1.00 97.94 220 ALA A CA 1
ATOM 1621 C C . ALA A 1 220 ? -13.405 0.811 10.199 1.00 97.94 220 ALA A C 1
ATOM 1623 O O . ALA A 1 220 ? -14.273 0.778 9.326 1.00 97.94 220 ALA A O 1
ATOM 1624 N N . VAL A 1 221 ? -12.478 1.774 10.242 1.00 98.00 221 VAL A N 1
ATOM 1625 C CA . VAL A 1 221 ? -12.370 2.873 9.263 1.00 98.00 221 VAL A CA 1
ATOM 1626 C C . VAL A 1 221 ? -12.189 2.325 7.845 1.00 98.00 221 VAL A C 1
ATOM 1628 O O . VAL A 1 221 ? -12.905 2.718 6.921 1.00 98.00 221 VAL A O 1
ATOM 1631 N N . LEU A 1 222 ? -11.276 1.363 7.668 1.00 98.38 222 LEU A N 1
ATOM 1632 C CA . LEU A 1 222 ? -11.066 0.688 6.385 1.00 98.38 222 LEU A CA 1
ATOM 1633 C C . LEU A 1 222 ? -12.330 -0.043 5.907 1.00 98.38 222 LEU A C 1
ATOM 1635 O O . LEU A 1 222 ? -12.679 0.038 4.728 1.00 98.38 222 LEU A O 1
ATOM 1639 N N . ALA A 1 223 ? -13.014 -0.759 6.802 1.00 98.06 223 ALA A N 1
ATOM 1640 C CA . ALA A 1 223 ? -14.241 -1.477 6.471 1.00 98.06 223 ALA A CA 1
ATOM 1641 C C . ALA A 1 223 ? -15.371 -0.525 6.048 1.00 98.06 223 ALA A C 1
ATOM 1643 O O . ALA A 1 223 ? -16.057 -0.802 5.064 1.00 98.06 223 ALA A O 1
ATOM 1644 N N . ALA A 1 224 ? -15.525 0.612 6.731 1.00 97.56 224 ALA A N 1
ATOM 1645 C CA . ALA A 1 224 ? -16.508 1.635 6.390 1.00 97.56 224 ALA A CA 1
ATOM 1646 C C . ALA A 1 224 ? -16.258 2.227 4.997 1.00 97.56 224 ALA A C 1
ATOM 1648 O O . ALA A 1 224 ? -17.169 2.239 4.168 1.00 97.56 224 ALA A O 1
ATOM 1649 N N . ALA A 1 225 ? -15.014 2.616 4.698 1.00 97.56 225 ALA A N 1
ATOM 1650 C CA . ALA A 1 225 ? -14.649 3.136 3.381 1.00 97.56 225 ALA A CA 1
ATOM 1651 C C . ALA A 1 225 ? -14.879 2.111 2.259 1.00 97.56 225 ALA A C 1
ATOM 1653 O O . ALA A 1 225 ? -15.335 2.459 1.170 1.00 97.56 225 ALA A O 1
ATOM 1654 N N . GLU A 1 226 ? -14.589 0.829 2.504 1.00 97.75 226 GLU A N 1
ATOM 1655 C CA . GLU A 1 226 ? -14.867 -0.241 1.538 1.00 97.75 226 GLU A CA 1
ATOM 1656 C C . GLU A 1 226 ? -16.364 -0.537 1.377 1.00 97.75 226 GLU A C 1
ATOM 1658 O O . GLU A 1 226 ? -16.777 -0.977 0.302 1.00 97.75 226 GLU A O 1
ATOM 1663 N N . GLY A 1 227 ? -17.164 -0.277 2.412 1.00 97.00 227 GLY A N 1
ATOM 1664 C CA . GLY A 1 227 ? -18.627 -0.316 2.378 1.00 97.00 227 GLY A CA 1
ATOM 1665 C C . GLY A 1 227 ? -19.276 0.928 1.761 1.00 97.00 227 GLY A C 1
ATOM 1666 O O . GLY A 1 227 ? -20.490 0.943 1.584 1.00 97.00 227 GLY A O 1
ATOM 1667 N N . GLY A 1 228 ? -18.489 1.954 1.415 1.00 95.75 228 GLY A N 1
ATOM 1668 C CA . GLY A 1 228 ? -18.971 3.213 0.840 1.00 95.75 228 GLY A CA 1
ATOM 1669 C C . GLY A 1 228 ? -19.455 4.247 1.862 1.00 95.75 228 GLY A C 1
ATOM 1670 O O . GLY A 1 228 ? -20.011 5.266 1.459 1.00 95.75 228 GLY A O 1
ATOM 1671 N N . ALA A 1 229 ? -19.251 4.006 3.158 1.00 96.38 229 ALA A N 1
ATOM 1672 C CA . ALA A 1 229 ? -19.494 4.989 4.208 1.00 96.38 229 ALA A CA 1
ATOM 1673 C C . ALA A 1 229 ? -18.316 5.973 4.330 1.00 96.38 229 ALA A C 1
ATOM 1675 O O . ALA A 1 229 ? -17.207 5.688 3.872 1.00 96.38 229 ALA A O 1
ATOM 1676 N N . ASP A 1 230 ? -18.554 7.126 4.960 1.00 95.38 230 ASP A N 1
ATOM 1677 C CA . ASP A 1 230 ? -17.498 8.104 5.227 1.00 95.38 230 ASP A CA 1
ATOM 1678 C C . ASP A 1 230 ? -16.533 7.571 6.307 1.00 95.38 230 ASP A C 1
ATOM 1680 O O . ASP A 1 230 ? -16.954 7.381 7.452 1.00 95.38 230 ASP A O 1
ATOM 1684 N N . PRO A 1 231 ? -15.243 7.336 5.988 1.00 94.75 231 PRO A N 1
ATOM 1685 C CA . PRO A 1 231 ? -14.264 6.867 6.966 1.00 94.75 231 PRO A CA 1
ATOM 1686 C C . PRO A 1 231 ? -14.037 7.843 8.124 1.00 94.75 231 PRO A C 1
ATOM 1688 O O . PRO A 1 231 ? -13.634 7.406 9.199 1.00 94.75 231 PRO A O 1
ATOM 1691 N N . LYS A 1 232 ? -14.291 9.146 7.936 1.00 94.12 232 LYS A N 1
ATOM 1692 C CA . LYS A 1 232 ? -14.087 10.158 8.986 1.00 94.12 232 LYS A CA 1
ATOM 1693 C C . LYS A 1 232 ? -15.138 10.097 10.091 1.00 94.12 232 LYS A C 1
ATOM 1695 O O . LYS A 1 232 ? -14.895 10.594 11.182 1.00 94.12 232 LYS A O 1
ATOM 1700 N N . ALA A 1 233 ? -16.289 9.487 9.811 1.00 93.00 233 ALA A N 1
ATOM 1701 C CA . ALA A 1 233 ? -17.389 9.351 10.760 1.00 93.00 233 ALA A CA 1
ATOM 1702 C C . ALA A 1 233 ? -17.257 8.114 11.670 1.00 93.00 233 ALA A C 1
ATOM 1704 O O . ALA A 1 233 ? -18.137 7.850 12.490 1.00 93.00 233 ALA A O 1
ATOM 1705 N N . VAL A 1 234 ? -16.196 7.317 11.506 1.00 92.25 234 VAL A N 1
ATOM 1706 C CA . VAL A 1 234 ? -16.018 6.063 12.241 1.00 92.25 234 VAL A CA 1
ATOM 1707 C C . VAL A 1 234 ? -15.289 6.315 13.553 1.00 92.25 234 VAL A C 1
ATOM 1709 O O . VAL A 1 234 ? -14.068 6.448 13.576 1.00 92.25 234 VAL A O 1
ATOM 1712 N N . GLY A 1 235 ? -16.048 6.306 14.649 1.00 90.81 235 GLY A N 1
ATOM 1713 C CA . GLY A 1 235 ? -15.504 6.428 16.001 1.00 90.81 235 GLY A CA 1
ATOM 1714 C C . GLY A 1 235 ? -14.776 7.752 16.249 1.00 90.81 235 GLY A C 1
ATOM 1715 O O . GLY A 1 235 ? -14.946 8.724 15.515 1.00 90.81 235 GLY A O 1
ATOM 1716 N N . ASP A 1 236 ? -13.973 7.786 17.311 1.00 93.19 236 ASP A N 1
ATOM 1717 C CA . ASP A 1 236 ? -13.157 8.948 17.654 1.00 93.19 236 ASP A CA 1
ATOM 1718 C C . ASP A 1 236 ? -11.727 8.787 17.121 1.00 93.19 236 ASP A C 1
ATOM 1720 O O . ASP A 1 236 ? -10.845 8.224 17.775 1.00 93.19 236 ASP A O 1
ATOM 1724 N N . LEU A 1 237 ? -11.489 9.303 15.912 1.00 92.31 237 LEU A N 1
ATOM 1725 C CA . LEU A 1 237 ? -10.175 9.278 15.263 1.00 92.31 237 LEU A CA 1
ATOM 1726 C C . LEU A 1 237 ? -9.114 10.102 16.001 1.00 92.31 237 LEU A C 1
ATOM 1728 O O . LEU A 1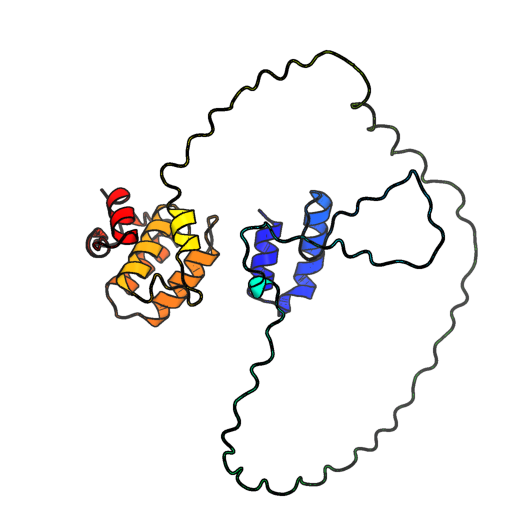 237 ? -7.924 9.913 15.743 1.00 92.31 237 LEU A O 1
ATOM 1732 N N . SER A 1 238 ? -9.506 10.986 16.926 1.00 90.25 238 SER A N 1
ATOM 1733 C CA . SER A 1 238 ? -8.546 11.765 17.711 1.00 90.25 238 SER A CA 1
ATOM 1734 C C . SER A 1 238 ? -7.672 10.877 18.603 1.00 90.25 238 SER A C 1
ATOM 1736 O O . SER A 1 238 ? -6.521 11.223 18.869 1.00 90.25 238 SER A O 1
ATOM 1738 N N . THR A 1 239 ? -8.157 9.681 18.956 1.00 91.88 239 THR A N 1
ATOM 1739 C CA . THR A 1 239 ? -7.396 8.653 19.684 1.00 91.88 239 THR A CA 1
ATOM 1740 C C . THR A 1 239 ? -6.171 8.149 18.907 1.00 91.88 239 THR A C 1
ATOM 1742 O O . THR A 1 239 ? -5.176 7.753 19.511 1.00 91.88 239 THR A O 1
ATOM 1745 N N . LEU A 1 240 ? -6.195 8.226 17.570 1.00 90.31 240 LEU A N 1
ATOM 1746 C CA . LEU A 1 240 ? -5.088 7.837 16.686 1.00 90.31 240 LEU A CA 1
ATOM 1747 C C . LEU A 1 240 ? -4.115 8.994 16.397 1.00 90.31 240 LEU A C 1
ATOM 1749 O O . LEU A 1 240 ? -3.032 8.776 15.845 1.00 90.31 240 LEU A O 1
ATOM 1753 N N . CYS A 1 241 ? -4.467 10.227 16.769 1.00 87.56 241 CYS A N 1
ATOM 1754 C CA . CYS A 1 241 ? -3.643 11.421 16.577 1.00 87.56 241 CYS A CA 1
ATOM 1755 C C . CYS A 1 241 ? -2.512 11.489 17.620 1.00 87.56 241 CYS A C 1
ATOM 1757 O O . CYS A 1 241 ? -2.464 12.386 18.462 1.00 87.56 241 CYS A O 1
ATOM 1759 N N . SER A 1 242 ? -1.586 10.529 17.564 1.00 80.75 242 SER A N 1
ATOM 1760 C CA . SER A 1 242 ? -0.364 10.525 18.377 1.00 80.75 242 SER A CA 1
ATOM 1761 C C . SER A 1 242 ? 0.628 11.616 17.936 1.00 80.75 242 SER A C 1
ATOM 1763 O O . SER A 1 242 ? 0.487 12.229 16.878 1.00 80.75 242 SER A O 1
ATOM 1765 N N . THR A 1 243 ? 1.683 11.843 18.725 1.00 79.81 243 THR A N 1
ATOM 1766 C CA . THR A 1 243 ? 2.783 12.784 18.414 1.00 79.81 243 THR A CA 1
ATOM 1767 C C . THR A 1 243 ? 3.696 12.327 17.268 1.00 79.81 243 THR A C 1
ATOM 1769 O O . THR A 1 243 ? 4.680 12.995 16.953 1.00 79.81 243 THR A O 1
ATOM 1772 N N . THR A 1 244 ? 3.390 11.193 16.639 1.00 88.81 244 THR A N 1
ATOM 1773 C CA . THR A 1 244 ? 4.128 10.675 15.484 1.00 88.81 244 THR A CA 1
ATOM 1774 C C . THR A 1 244 ? 3.836 11.486 14.220 1.00 88.81 244 THR A C 1
ATOM 1776 O O . THR A 1 244 ? 2.870 12.248 14.148 1.00 88.81 244 THR A O 1
ATOM 1779 N N . ALA A 1 245 ? 4.669 11.317 13.190 1.00 88.62 245 ALA A N 1
ATOM 1780 C CA . ALA A 1 245 ? 4.456 11.975 11.902 1.00 88.62 245 ALA A CA 1
ATOM 1781 C C . ALA A 1 245 ? 3.101 11.582 11.286 1.00 88.62 245 ALA A C 1
ATOM 1783 O O . ALA A 1 245 ? 2.394 12.424 10.741 1.00 88.62 245 ALA A O 1
ATOM 1784 N N . GLU A 1 246 ? 2.715 10.316 11.422 1.00 92.00 246 GLU A N 1
ATOM 1785 C CA . GLU A 1 246 ? 1.478 9.739 10.903 1.00 92.00 246 GLU A CA 1
ATOM 1786 C C . GLU A 1 246 ? 0.251 10.265 11.655 1.00 92.00 246 GLU A C 1
ATOM 1788 O O . GLU A 1 246 ? -0.723 10.671 11.021 1.00 92.00 246 GLU A O 1
ATOM 1793 N N . GLY A 1 247 ? 0.327 10.361 12.987 1.00 87.75 247 GLY A N 1
ATOM 1794 C CA . GLY A 1 247 ? -0.703 11.019 13.797 1.00 87.75 247 GLY A CA 1
ATOM 1795 C C . GLY A 1 247 ? -0.837 12.510 13.469 1.00 87.75 247 GLY A C 1
ATOM 1796 O O . GLY A 1 247 ? -1.946 13.030 13.347 1.00 87.75 247 GLY A O 1
ATOM 1797 N N . GLY A 1 248 ? 0.284 13.194 13.222 1.00 91.00 248 GLY A N 1
ATOM 1798 C CA . GLY A 1 248 ? 0.297 14.583 12.762 1.00 91.00 248 GLY A CA 1
ATOM 1799 C C . GLY A 1 248 ? -0.336 14.779 11.379 1.00 91.00 248 GLY A C 1
ATOM 1800 O O . GLY A 1 248 ? -1.012 15.783 11.157 1.00 91.00 248 GLY A O 1
ATOM 1801 N N . LEU A 1 249 ? -0.158 13.826 10.456 1.00 91.75 249 LEU A N 1
ATOM 1802 C CA . LEU A 1 249 ? -0.847 13.820 9.161 1.00 91.75 249 LEU A CA 1
ATOM 1803 C C . LEU A 1 249 ? -2.350 13.589 9.333 1.00 91.75 249 LEU A C 1
ATOM 1805 O O . LEU A 1 249 ? -3.144 14.306 8.726 1.00 91.75 249 LEU A O 1
ATOM 1809 N N . LEU A 1 250 ? -2.745 12.650 10.195 1.00 91.38 250 LEU A N 1
ATOM 1810 C CA . LEU A 1 250 ? -4.152 12.372 10.480 1.00 91.38 250 LEU A CA 1
ATOM 1811 C C . LEU A 1 250 ? -4.865 13.597 11.060 1.00 91.38 250 LEU A C 1
ATOM 1813 O O . LEU A 1 250 ? -5.936 13.967 10.583 1.00 91.38 250 LEU A O 1
ATOM 1817 N N . LYS A 1 251 ? -4.220 14.292 12.001 1.00 92.62 251 LYS A N 1
ATOM 1818 C CA . LYS A 1 251 ? -4.733 15.523 12.617 1.00 92.62 251 LYS A CA 1
ATOM 1819 C C . LYS A 1 251 ? -4.976 16.659 11.616 1.00 92.62 251 LYS A C 1
ATOM 1821 O O . LYS A 1 251 ? -5.784 17.537 11.878 1.00 92.62 251 LYS A O 1
ATOM 1826 N N . LYS A 1 252 ? -4.284 16.673 10.473 1.00 90.88 252 LYS A N 1
ATOM 1827 C CA . LYS A 1 252 ? -4.533 17.658 9.405 1.00 90.88 252 LYS A CA 1
ATOM 1828 C C . LYS A 1 252 ? -5.753 17.309 8.548 1.00 90.88 252 LYS A C 1
ATOM 1830 O O . LYS A 1 252 ? -6.284 18.184 7.874 1.00 90.88 252 LYS A O 1
ATOM 1835 N N . LEU A 1 253 ? -6.158 16.038 8.524 1.00 88.44 253 LEU A N 1
ATOM 1836 C CA . LEU A 1 253 ? -7.230 15.525 7.665 1.00 88.44 253 LEU A CA 1
ATOM 1837 C C . LEU A 1 253 ? -8.571 15.381 8.391 1.00 88.44 253 LEU A C 1
ATOM 1839 O O . LEU A 1 253 ? -9.623 15.385 7.737 1.00 88.44 253 LEU A O 1
ATOM 1843 N N . VAL A 1 254 ? -8.525 15.220 9.712 1.00 87.19 254 VAL A N 1
ATOM 1844 C CA . VAL A 1 254 ? -9.690 15.163 10.596 1.00 87.19 254 VAL A CA 1
ATOM 1845 C C . VAL A 1 254 ? -9.849 16.542 11.255 1.00 87.19 254 VAL A C 1
ATOM 1847 O O . VAL A 1 254 ? -8.888 16.997 11.875 1.00 87.19 254 VAL A O 1
ATOM 1850 N N . PRO A 1 255 ? -10.989 17.231 11.056 1.00 68.31 255 PRO A N 1
ATOM 1851 C CA . PRO A 1 255 ? -11.249 18.553 11.629 1.00 68.31 255 PRO A CA 1
ATOM 1852 C C . PRO A 1 255 ? -11.426 18.535 13.153 1.00 68.31 255 PRO A C 1
ATOM 1854 O O . PRO A 1 255 ? -11.801 17.473 13.698 1.00 68.31 255 PRO A O 1
#

Sequence (255 aa):
ARVAGLEERLTLKPFEEEALRPEIIRVALAWSIASRFTAFVAVERTSAIDGERVEVVQPAELPQSWDPGFVSPPQSVTACGASMPMPSMPPPCPSPMAMFGGATPPLRKSKGPVGAIAGMVGSAFDAMGGIFGGSRGDIDFEDEEEDQPQPASDPEGFLARTQGADGSFGGDVGRTAAALAVLVILGHTRRKGLRRRTVLKAAKWLDAHRGDEAADLALAVLAAAEGGADPKAVGDLSTLCSTTAEGGLLKKLVP

pLDDT: mean 78.43, std 22.11, range [32.91, 98.5]